Protein AF-R6VG65-F1 (afdb_monomer_lite)

Radius of gyration: 17.65 Å; chains: 1; bounding box: 41×36×52 Å

Sequence (226 aa):
MDNHLAAGWCWYNTLDRRKEYNFCHIDQHDDLANDKHDIVKDLFEETPISLERYISLHYEQPSKVVMPPVKAIRWDNYILHMKSVFPHWFMKEVYVCHDFVSGKKSSVTNTQPYDSYYDLDNGWQEYPVHPININCYDLSQILEEHIGNNEGRLWIVNLDVDYFLNNKVQLFTETYIESICTQIVKEKAKIAVLTIALSPDCCGGWENAIRVYNYIAERLFIEMRL

Foldseek 3Di:
DWCLLCLLLCCLQQDDLVAAAAEEEQAQFQLAQDADLPQLQVQSVDPPHDPCNSQVDFDDDPPPDPDPTHTPGDNSHNVVSSCVNRVRNHPDAEYEHQDWQDQVDGPCVVPDVRSFDQDPVPGTDDDGDPYPYDYNVCLLVCLCVPLVPDPDHAYAAEHELLSQAAQQGGPDDLVSLLSNLVSCLVSVVRHSDYHYIQPQVRNNHNVRSLVSVQSSCVSNVNPDRD

Secondary structure (DSSP, 8-state):
--STTHHHHHHHHHS-TTS-EEEEEESSS--------HHHHHHTTSSSPPHHHHHT-EEPPPTT--SPPEESS-TTTHHHHHHHH-GGG-SSEEEE-SS--BTTBSS--S--TTSS-EETTTEE-------EE--GGGHHHHIIIIIIT-SS-EEEEEEEGGGGEETTEE-S-HHHHHHHHHHHHHTGGGEEEEEEE--TTTTTSHHHHHHHHHHHHHHTT-S---

Structure (mmCIF, N/CA/C/O backbone):
data_AF-R6VG65-F1
#
_entry.id   AF-R6VG65-F1
#
loop_
_atom_site.group_PDB
_atom_site.id
_atom_site.type_symbol
_atom_site.label_atom_id
_atom_site.label_alt_id
_atom_site.label_comp_id
_atom_site.label_asym_id
_atom_site.label_entity_id
_atom_site.label_seq_id
_atom_site.pdbx_PDB_ins_code
_atom_site.Cartn_x
_atom_site.Cartn_y
_atom_site.Cartn_z
_atom_site.occupancy
_atom_site.B_iso_or_equiv
_atom_site.auth_seq_id
_atom_site.auth_comp_id
_atom_site.auth_asym_id
_atom_site.auth_atom_id
_atom_site.pdbx_PDB_model_num
ATOM 1 N N . MET A 1 1 ? 16.267 -6.870 -1.755 1.00 45.41 1 MET A N 1
ATOM 2 C CA . MET A 1 1 ? 15.093 -7.216 -2.575 1.00 45.41 1 MET A CA 1
ATOM 3 C C . MET A 1 1 ? 13.989 -6.366 -2.018 1.00 45.41 1 MET A C 1
ATOM 5 O O . MET A 1 1 ? 13.710 -6.492 -0.833 1.00 45.41 1 MET A O 1
ATOM 9 N N . ASP A 1 2 ? 13.493 -5.449 -2.827 1.00 62.59 2 ASP A N 1
ATOM 10 C CA . ASP A 1 2 ? 12.377 -4.615 -2.439 1.00 62.59 2 ASP A CA 1
ATOM 11 C C . ASP A 1 2 ? 11.107 -5.484 -2.393 1.00 62.59 2 ASP A C 1
ATOM 13 O O . ASP A 1 2 ? 10.749 -6.119 -3.390 1.00 62.59 2 ASP A O 1
ATOM 17 N N . ASN A 1 3 ? 10.501 -5.621 -1.211 1.00 74.19 3 ASN A N 1
ATOM 18 C CA . ASN A 1 3 ? 9.280 -6.408 -1.024 1.00 74.19 3 ASN A CA 1
ATOM 19 C C . ASN A 1 3 ? 8.025 -5.637 -1.447 1.00 74.19 3 ASN A C 1
ATOM 21 O O . ASN A 1 3 ? 6.940 -6.219 -1.446 1.00 74.19 3 ASN A O 1
ATOM 25 N N . HIS A 1 4 ? 8.174 -4.376 -1.842 1.00 74.38 4 HIS A N 1
ATOM 26 C CA . HIS A 1 4 ? 7.087 -3.503 -2.239 1.00 74.38 4 HIS A CA 1
ATOM 27 C C . HIS A 1 4 ? 6.255 -4.088 -3.390 1.00 74.38 4 HIS A C 1
ATOM 29 O O . HIS A 1 4 ? 5.034 -4.212 -3.302 1.00 74.38 4 HIS A O 1
ATOM 35 N N . LEU A 1 5 ? 6.932 -4.652 -4.394 1.00 80.38 5 LEU A N 1
ATOM 36 C CA . LEU A 1 5 ? 6.292 -5.330 -5.526 1.00 80.38 5 LEU A CA 1
ATOM 37 C C . LEU A 1 5 ? 5.436 -6.550 -5.126 1.00 80.38 5 LEU A C 1
ATOM 39 O O . LEU A 1 5 ? 4.530 -6.931 -5.869 1.00 80.38 5 LEU A O 1
ATOM 43 N N . ALA A 1 6 ? 5.688 -7.170 -3.966 1.00 87.31 6 ALA A N 1
ATOM 44 C CA . ALA A 1 6 ? 4.916 -8.322 -3.497 1.00 87.31 6 ALA A CA 1
ATOM 45 C C . ALA A 1 6 ? 3.527 -7.931 -2.960 1.00 87.31 6 ALA A C 1
ATOM 47 O O . ALA A 1 6 ? 2.682 -8.812 -2.793 1.00 87.31 6 ALA A O 1
ATOM 48 N N . ALA A 1 7 ? 3.257 -6.639 -2.730 1.00 92.88 7 ALA A N 1
ATOM 49 C CA . ALA A 1 7 ? 1.960 -6.170 -2.248 1.00 92.88 7 ALA A CA 1
ATOM 50 C C . ALA A 1 7 ? 0.817 -6.566 -3.198 1.00 92.88 7 ALA A C 1
ATOM 52 O O . ALA A 1 7 ? -0.142 -7.206 -2.764 1.00 92.88 7 ALA A O 1
ATOM 53 N N . GLY A 1 8 ? 0.963 -6.310 -4.504 1.00 92.69 8 GLY A N 1
ATOM 54 C CA . GLY A 1 8 ? -0.031 -6.707 -5.510 1.00 92.69 8 GLY A CA 1
ATOM 55 C C . GLY A 1 8 ? -0.298 -8.218 -5.535 1.00 92.69 8 GLY A C 1
ATOM 56 O O . GLY A 1 8 ? -1.451 -8.653 -5.597 1.00 92.69 8 GLY A O 1
ATOM 57 N N . TRP A 1 9 ? 0.751 -9.033 -5.379 1.00 92.88 9 TRP A N 1
ATOM 58 C CA . TRP A 1 9 ? 0.623 -10.488 -5.249 1.00 92.88 9 TRP A CA 1
ATOM 59 C C . TRP A 1 9 ? -0.153 -10.893 -3.985 1.00 92.88 9 TRP A C 1
ATOM 61 O O . TRP A 1 9 ? -1.036 -11.755 -4.053 1.00 92.88 9 TRP A O 1
ATOM 71 N N . CYS A 1 10 ? 0.119 -10.254 -2.843 1.00 93.44 10 CYS A N 1
ATOM 72 C CA . CYS A 1 10 ? -0.625 -10.478 -1.602 1.00 93.44 10 CYS A CA 1
ATOM 73 C C . CYS A 1 10 ? -2.109 -10.136 -1.772 1.00 93.44 10 CYS A C 1
ATOM 75 O O . CYS A 1 10 ? -2.968 -10.913 -1.349 1.00 93.44 10 CYS A O 1
ATOM 77 N N . TRP A 1 11 ? -2.427 -9.012 -2.422 1.00 95.12 11 TRP A N 1
ATOM 78 C CA . TRP A 1 11 ? -3.811 -8.610 -2.678 1.00 95.12 11 TRP A CA 1
ATOM 79 C C . TRP A 1 11 ? -4.528 -9.636 -3.560 1.00 95.12 11 TRP A C 1
ATOM 81 O O . TRP A 1 11 ? -5.615 -10.087 -3.199 1.00 95.12 11 TRP A O 1
ATOM 91 N N . TYR A 1 12 ? -3.892 -10.074 -4.655 1.00 92.31 12 TYR A N 1
ATOM 92 C CA . TYR A 1 12 ? -4.434 -11.093 -5.560 1.00 92.31 12 TYR A CA 1
ATOM 93 C C . TYR A 1 12 ? -4.824 -12.391 -4.845 1.00 92.31 12 TYR A C 1
ATOM 95 O O . TYR A 1 12 ? -5.888 -12.952 -5.107 1.00 92.31 12 TYR A O 1
ATOM 103 N N . ASN A 1 13 ? -3.971 -12.858 -3.931 1.00 90.94 13 ASN A N 1
ATOM 104 C CA . ASN A 1 13 ? -4.168 -14.130 -3.237 1.00 90.94 13 ASN A CA 1
ATOM 105 C C . ASN A 1 13 ? -5.044 -14.027 -1.977 1.00 90.94 13 ASN A C 1
ATOM 107 O O . ASN A 1 13 ? -5.483 -15.058 -1.469 1.00 90.94 13 ASN A O 1
ATOM 111 N N . THR A 1 14 ? -5.311 -12.817 -1.473 1.00 92.31 14 THR A N 1
ATOM 112 C CA . THR A 1 14 ? -6.048 -12.607 -0.211 1.00 92.31 14 THR A CA 1
ATOM 113 C C . THR A 1 14 ? -7.457 -12.058 -0.426 1.00 92.31 14 THR A C 1
ATOM 115 O O . THR A 1 14 ? -8.380 -12.421 0.304 1.00 92.31 14 THR A O 1
ATOM 118 N N . LEU A 1 15 ? -7.644 -11.167 -1.402 1.00 94.19 15 LEU A N 1
ATOM 119 C CA . LEU A 1 15 ? -8.905 -10.455 -1.596 1.00 94.19 15 LEU A CA 1
ATOM 120 C C . LEU A 1 15 ? -9.927 -11.279 -2.383 1.00 94.19 15 LEU A C 1
ATOM 122 O O . LEU A 1 15 ? -9.602 -12.088 -3.253 1.00 94.19 15 LEU A O 1
ATOM 126 N N . ASP A 1 16 ? -11.206 -11.001 -2.131 1.00 92.50 16 ASP A N 1
ATOM 127 C CA . ASP A 1 16 ? -12.279 -11.487 -2.989 1.00 92.50 16 ASP A CA 1
ATOM 128 C C . ASP A 1 16 ? -12.291 -10.658 -4.275 1.00 92.50 16 ASP A C 1
ATOM 130 O O . ASP A 1 16 ? -12.785 -9.531 -4.320 1.00 92.50 16 ASP A O 1
ATOM 134 N N . ARG A 1 17 ? -11.769 -11.245 -5.351 1.00 90.69 17 ARG A N 1
ATOM 135 C CA . ARG A 1 17 ? -11.646 -10.613 -6.673 1.00 90.69 17 ARG A CA 1
ATOM 136 C C . ARG A 1 17 ? -12.966 -10.119 -7.271 1.00 90.69 17 ARG A C 1
ATOM 138 O O . ARG A 1 17 ? -12.917 -9.406 -8.265 1.00 90.69 17 ARG A O 1
ATOM 145 N N . ARG A 1 18 ? -14.133 -10.454 -6.707 1.00 89.88 18 ARG A N 1
ATOM 146 C CA . ARG A 1 18 ? -15.445 -9.963 -7.173 1.00 89.88 18 ARG A CA 1
ATOM 147 C C . ARG A 1 18 ? -16.000 -8.798 -6.352 1.00 89.88 18 ARG A C 1
ATOM 149 O O . ARG A 1 18 ? -17.003 -8.217 -6.759 1.00 89.88 18 ARG A O 1
ATOM 156 N N . LYS A 1 19 ? -15.404 -8.479 -5.200 1.00 92.38 19 LYS A N 1
ATOM 157 C CA . LYS A 1 19 ? -15.867 -7.397 -4.322 1.00 92.38 19 LYS A CA 1
ATOM 158 C C . LYS A 1 19 ? -15.190 -6.080 -4.642 1.00 92.38 19 LYS A C 1
ATOM 160 O O . LYS A 1 19 ? -14.032 -6.047 -5.042 1.00 92.38 19 LYS A O 1
ATOM 165 N N . GLU A 1 20 ? -15.928 -5.003 -4.412 1.00 91.81 20 GLU A N 1
ATOM 166 C CA . GLU A 1 20 ? -15.403 -3.649 -4.488 1.00 91.81 20 GLU A CA 1
ATOM 167 C C . GLU A 1 20 ? -14.604 -3.293 -3.232 1.00 91.81 20 GLU A C 1
ATOM 169 O O . GLU A 1 20 ? -15.032 -3.584 -2.109 1.00 91.81 20 GLU A O 1
ATOM 174 N N . TYR A 1 21 ? -13.486 -2.599 -3.427 1.00 93.25 21 TYR A N 1
ATOM 175 C CA . TYR A 1 21 ? -12.645 -2.087 -2.350 1.00 93.25 21 TYR A CA 1
ATOM 176 C C . TYR A 1 21 ? -12.300 -0.616 -2.580 1.00 93.25 21 TYR A C 1
ATOM 178 O O . TYR A 1 21 ? -12.454 -0.071 -3.676 1.00 93.25 21 TYR A O 1
ATOM 186 N N . ASN A 1 22 ? -11.859 0.022 -1.504 1.00 91.50 22 ASN A N 1
ATOM 187 C CA . ASN A 1 22 ? -11.152 1.293 -1.553 1.00 91.50 22 ASN A CA 1
ATOM 188 C C . ASN A 1 22 ? -9.650 1.040 -1.373 1.00 91.50 22 ASN A C 1
ATOM 190 O O . ASN A 1 22 ? -9.253 0.008 -0.829 1.00 91.50 22 ASN A O 1
ATOM 194 N N . PHE A 1 23 ? -8.827 2.006 -1.758 1.00 93.12 23 PHE A N 1
ATOM 195 C CA . PHE A 1 23 ? -7.376 1.903 -1.745 1.00 93.12 23 PHE A CA 1
ATOM 196 C C . PHE A 1 23 ? -6.746 3.090 -1.012 1.00 93.12 23 PHE A C 1
ATOM 198 O O . PHE A 1 23 ? -7.091 4.244 -1.271 1.00 93.12 23 PHE A O 1
ATOM 205 N N . CYS A 1 24 ? -5.832 2.804 -0.088 1.00 92.75 24 CYS A N 1
ATOM 206 C CA . CYS A 1 24 ? -5.017 3.789 0.610 1.00 92.75 24 CYS A CA 1
ATOM 207 C C . CYS A 1 24 ? -3.544 3.398 0.480 1.00 92.75 24 CYS A C 1
ATOM 209 O O . CYS A 1 24 ? -3.151 2.324 0.935 1.00 92.75 24 CYS A O 1
ATOM 211 N N . HIS A 1 25 ? -2.757 4.274 -0.133 1.00 93.62 25 HIS A N 1
ATOM 212 C CA . HIS A 1 25 ? -1.320 4.125 -0.318 1.00 93.62 25 HIS A CA 1
ATOM 213 C C . HIS A 1 25 ? -0.590 5.169 0.527 1.00 93.62 25 HIS A C 1
ATOM 215 O O . HIS A 1 25 ? -0.916 6.356 0.459 1.00 93.62 25 HIS A O 1
ATOM 221 N N . ILE A 1 26 ? 0.333 4.706 1.364 1.00 93.06 26 ILE A N 1
ATOM 222 C CA . ILE A 1 26 ? 1.150 5.510 2.271 1.00 93.06 26 ILE A CA 1
ATOM 223 C C . ILE A 1 26 ? 2.598 5.144 1.978 1.00 93.06 26 ILE A C 1
ATOM 225 O O . ILE A 1 26 ? 3.025 4.042 2.314 1.00 93.06 26 ILE A O 1
ATOM 229 N N . ASP A 1 27 ? 3.317 6.059 1.350 1.00 92.62 27 ASP A N 1
ATOM 230 C CA . ASP A 1 27 ? 4.649 5.816 0.801 1.00 92.62 27 ASP A CA 1
ATOM 231 C C . ASP A 1 27 ? 5.361 7.145 0.586 1.00 92.62 27 ASP A C 1
ATOM 233 O O . ASP A 1 27 ? 4.712 8.187 0.521 1.00 92.62 27 ASP A O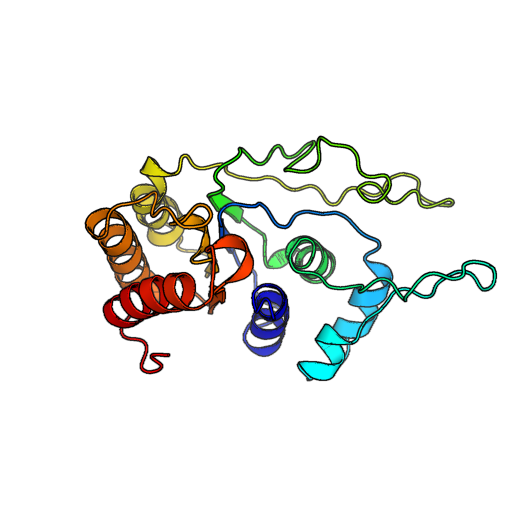 1
ATOM 237 N N . GLN A 1 28 ? 6.682 7.169 0.471 1.00 88.31 28 GLN A N 1
ATOM 238 C CA . GLN A 1 28 ? 7.341 8.375 -0.021 1.00 88.31 28 GLN A CA 1
ATOM 239 C C . GLN A 1 28 ? 6.972 8.690 -1.495 1.00 88.31 28 GLN A C 1
ATOM 241 O O . GLN A 1 28 ? 6.799 9.865 -1.846 1.00 88.31 28 GLN A O 1
ATOM 246 N N . HIS A 1 29 ? 6.840 7.659 -2.326 1.00 87.50 29 HIS A N 1
ATOM 247 C CA . HIS A 1 29 ? 6.592 7.648 -3.769 1.00 87.50 29 HIS A CA 1
ATOM 248 C C . HIS A 1 29 ? 5.108 7.399 -4.073 1.00 87.50 29 HIS A C 1
ATOM 250 O O . HIS A 1 29 ? 4.298 7.286 -3.165 1.00 87.50 29 HIS A O 1
ATOM 256 N N . ASP A 1 30 ? 4.708 7.396 -5.344 1.00 85.94 30 ASP A N 1
ATOM 257 C CA . ASP A 1 30 ? 3.313 7.111 -5.721 1.00 85.94 30 ASP A CA 1
ATOM 258 C C . ASP A 1 30 ? 3.086 5.711 -6.303 1.00 85.94 30 ASP A C 1
ATOM 260 O O . ASP A 1 30 ? 1.946 5.249 -6.342 1.00 85.94 30 ASP A O 1
ATOM 264 N N . ASP A 1 31 ? 4.153 5.076 -6.788 1.00 88.50 31 ASP A N 1
ATOM 265 C CA . ASP A 1 31 ? 4.183 3.839 -7.567 1.00 88.50 31 ASP A CA 1
ATOM 266 C C . ASP A 1 31 ? 3.182 3.780 -8.731 1.00 88.50 31 ASP A C 1
ATOM 268 O O . ASP A 1 31 ? 2.520 2.761 -8.986 1.00 88.50 31 ASP A O 1
ATOM 272 N N . LEU A 1 32 ? 3.072 4.898 -9.458 1.00 86.69 32 LEU A N 1
ATOM 273 C CA . LEU A 1 32 ? 2.174 5.059 -10.606 1.00 86.69 32 LEU A CA 1
ATOM 274 C C . LEU A 1 32 ? 2.898 5.158 -11.956 1.00 86.69 32 LEU A C 1
ATOM 276 O O . LEU A 1 32 ? 2.351 5.733 -12.902 1.00 86.69 32 LEU A O 1
ATOM 280 N N . ALA A 1 33 ? 4.099 4.594 -12.089 1.00 83.19 33 ALA A N 1
ATOM 281 C CA . ALA A 1 33 ? 4.736 4.447 -13.393 1.00 83.19 33 ALA A CA 1
ATOM 282 C C . ALA A 1 33 ? 3.833 3.614 -14.318 1.00 83.19 33 ALA A C 1
ATOM 284 O O . ALA A 1 33 ? 3.349 2.538 -13.958 1.00 83.19 33 ALA A O 1
ATOM 285 N N . ASN A 1 34 ? 3.565 4.143 -15.512 1.00 78.00 34 ASN A N 1
ATOM 286 C CA . ASN A 1 34 ? 2.614 3.555 -16.447 1.00 78.00 34 ASN A CA 1
ATOM 287 C C . ASN A 1 34 ? 3.338 2.676 -17.471 1.00 78.00 34 ASN A C 1
ATOM 289 O O . ASN A 1 34 ? 4.329 3.095 -18.058 1.00 78.00 34 ASN A O 1
ATOM 293 N N . ASP A 1 35 ? 2.815 1.478 -17.715 1.00 77.19 35 ASP A N 1
ATOM 294 C CA . ASP A 1 35 ? 3.388 0.482 -18.620 1.00 77.19 35 ASP A CA 1
ATOM 295 C C . ASP A 1 35 ? 2.280 -0.220 -19.416 1.00 77.19 35 ASP A C 1
ATOM 297 O O . ASP A 1 35 ? 1.089 -0.081 -19.137 1.00 77.19 35 ASP A O 1
ATOM 301 N N . LYS A 1 36 ? 2.651 -1.028 -20.414 1.00 78.88 36 LYS A N 1
ATOM 302 C CA . LYS A 1 36 ? 1.675 -1.884 -21.098 1.00 78.88 36 LYS A CA 1
ATOM 303 C C . LYS A 1 36 ? 1.055 -2.904 -20.149 1.00 78.88 36 LYS A C 1
ATOM 305 O O . LYS A 1 36 ? 1.725 -3.770 -19.615 1.00 78.88 36 LYS A O 1
ATOM 310 N N . HIS A 1 37 ? -0.261 -2.890 -20.006 1.00 79.19 37 HIS A N 1
ATOM 311 C CA . HIS A 1 37 ? -0.932 -3.817 -19.092 1.00 79.19 37 HIS A CA 1
ATOM 312 C C . HIS A 1 37 ? -1.352 -5.155 -19.725 1.00 79.19 37 HIS A C 1
ATOM 314 O O . HIS A 1 37 ? -2.019 -5.952 -19.071 1.00 79.19 37 HIS A O 1
ATOM 320 N N . ASP A 1 38 ? -1.007 -5.415 -20.985 1.00 80.25 38 ASP A N 1
ATOM 321 C CA . ASP A 1 38 ? -1.353 -6.658 -21.688 1.00 80.25 38 ASP A CA 1
ATOM 322 C C . ASP A 1 38 ? -0.806 -7.899 -20.967 1.00 80.25 38 ASP A C 1
ATOM 324 O O . ASP A 1 38 ? -1.571 -8.802 -20.636 1.00 80.25 38 ASP A O 1
ATOM 328 N N . ILE A 1 39 ? 0.479 -7.893 -20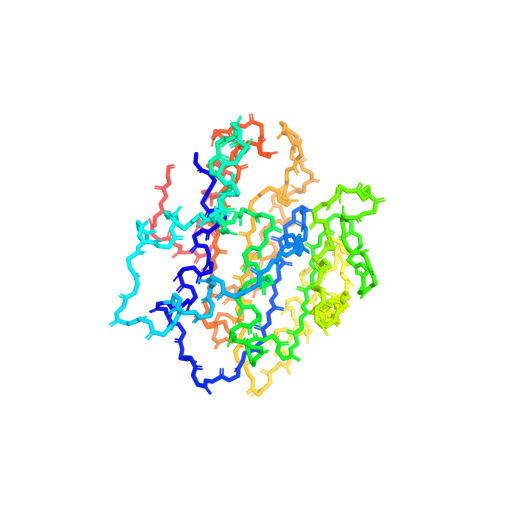.607 1.00 79.12 39 ILE A N 1
ATOM 329 C CA . ILE A 1 39 ? 1.150 -9.040 -19.980 1.00 79.12 39 ILE A CA 1
ATOM 330 C C . ILE A 1 39 ? 0.568 -9.432 -18.613 1.00 79.12 39 ILE A C 1
ATOM 332 O O . ILE A 1 39 ? 0.652 -10.592 -18.210 1.00 79.12 39 ILE A O 1
ATOM 336 N N . VAL A 1 40 ? -0.017 -8.477 -17.881 1.00 82.12 40 VAL A N 1
ATOM 337 C CA . VAL A 1 40 ? -0.594 -8.751 -16.556 1.00 82.12 40 VAL A CA 1
ATOM 338 C C . VAL A 1 40 ? -2.041 -9.218 -16.632 1.00 82.12 40 VAL A C 1
ATOM 340 O O . VAL A 1 40 ? -2.476 -9.935 -15.734 1.00 82.12 40 VAL A O 1
ATOM 343 N N . LYS A 1 41 ? -2.783 -8.869 -17.692 1.00 80.00 41 LYS A N 1
ATOM 344 C CA . LYS A 1 41 ? -4.168 -9.332 -17.868 1.00 80.00 41 LYS A CA 1
ATOM 345 C C . LYS A 1 41 ? -4.218 -10.854 -17.923 1.00 80.00 41 LYS A C 1
ATOM 347 O O . LYS A 1 41 ? -4.943 -11.448 -17.132 1.00 80.00 41 LYS A O 1
ATOM 352 N N . ASP A 1 42 ? -3.365 -11.453 -18.749 1.00 77.12 42 ASP A N 1
ATOM 353 C CA . ASP A 1 42 ? -3.292 -12.907 -18.912 1.00 77.12 42 ASP A CA 1
ATOM 354 C C . ASP A 1 42 ? -2.779 -13.598 -17.640 1.00 77.12 42 ASP A C 1
ATOM 356 O O . ASP A 1 42 ? -3.294 -14.640 -17.237 1.00 77.12 42 ASP A O 1
ATOM 360 N N . LEU A 1 43 ? -1.796 -12.995 -16.956 1.00 81.69 43 LEU A N 1
ATOM 361 C CA . LEU A 1 43 ? -1.248 -13.537 -15.709 1.00 81.69 43 LEU A CA 1
ATOM 362 C C . LEU A 1 43 ? -2.345 -13.742 -14.657 1.00 81.69 43 LEU A C 1
ATOM 364 O O . LEU A 1 43 ? -2.385 -14.775 -13.992 1.00 81.69 43 LEU A O 1
ATOM 368 N N . PHE A 1 44 ? -3.216 -12.749 -14.479 1.00 79.31 44 PHE A N 1
ATOM 369 C CA . PHE A 1 44 ? -4.201 -12.746 -13.400 1.00 79.31 44 PHE A CA 1
ATOM 370 C C . PHE A 1 44 ? -5.447 -13.604 -13.670 1.00 79.31 44 PHE A C 1
ATOM 372 O O . PHE A 1 44 ? -6.282 -13.761 -12.766 1.00 79.31 44 PHE A O 1
ATOM 379 N N . GLU A 1 45 ? -5.547 -14.217 -14.851 1.00 73.69 45 GLU A N 1
ATOM 380 C CA . GLU A 1 45 ? -6.515 -15.282 -15.139 1.00 73.69 45 GLU A CA 1
ATOM 381 C C . GLU A 1 45 ? -6.119 -16.621 -14.484 1.00 73.69 45 GLU A C 1
ATOM 383 O O . GLU A 1 45 ? -6.993 -17.418 -14.123 1.00 73.69 45 GLU A O 1
ATOM 388 N N . GLU A 1 46 ? -4.821 -16.859 -14.258 1.00 69.81 46 GLU A N 1
ATOM 389 C CA . GLU A 1 46 ? -4.312 -18.058 -13.580 1.00 69.81 46 GLU A CA 1
ATOM 390 C C . GLU A 1 46 ? -4.681 -18.052 -12.088 1.00 69.81 46 GLU A C 1
ATOM 392 O O . GLU A 1 46 ? -4.519 -17.049 -11.406 1.00 69.81 46 GLU A O 1
ATOM 397 N N . THR A 1 47 ? -5.136 -19.179 -11.526 1.00 73.12 47 THR A N 1
ATOM 398 C CA . THR A 1 47 ? -5.393 -19.288 -10.076 1.00 73.12 47 THR A CA 1
ATOM 399 C C . THR A 1 47 ? -4.908 -20.612 -9.493 1.00 73.12 47 THR A C 1
ATOM 401 O O . THR A 1 47 ? -5.338 -21.660 -9.978 1.00 73.12 47 THR A O 1
ATOM 404 N N . PRO A 1 48 ? -4.102 -20.610 -8.409 1.00 79.12 48 PRO A N 1
ATOM 405 C CA . PRO A 1 48 ? -3.364 -19.489 -7.800 1.00 79.12 48 PRO A CA 1
ATOM 406 C C . PRO A 1 48 ? -2.082 -19.126 -8.580 1.00 79.12 48 PRO A C 1
ATOM 408 O O . PRO A 1 48 ? -1.539 -19.961 -9.298 1.00 79.12 48 PRO A O 1
ATOM 411 N N . ILE A 1 49 ? -1.558 -17.911 -8.380 1.00 86.06 49 ILE A N 1
ATOM 412 C CA . ILE A 1 49 ? -0.283 -17.458 -8.971 1.00 86.06 49 ILE A CA 1
ATOM 413 C C . ILE A 1 49 ? 0.799 -17.545 -7.902 1.00 86.06 49 ILE A C 1
ATOM 415 O O . ILE A 1 49 ? 0.645 -16.969 -6.824 1.00 86.06 49 ILE A O 1
ATOM 419 N N . SER A 1 50 ? 1.909 -18.230 -8.179 1.00 89.00 50 SER A N 1
ATOM 420 C CA . SER A 1 50 ? 3.039 -18.257 -7.243 1.00 89.00 50 SER A CA 1
ATOM 421 C C . SER A 1 50 ? 3.776 -16.913 -7.221 1.00 89.00 50 SER A C 1
ATOM 423 O O . SER A 1 50 ? 3.776 -16.179 -8.214 1.00 89.00 50 SER A O 1
ATOM 425 N N . LEU A 1 51 ? 4.427 -16.585 -6.101 1.00 88.88 51 LEU A N 1
ATOM 426 C CA . LEU A 1 51 ? 5.212 -15.352 -6.004 1.00 88.88 51 LEU A CA 1
ATOM 427 C C . LEU A 1 51 ? 6.340 -15.348 -7.043 1.00 88.88 51 LEU A C 1
ATOM 429 O O . LEU A 1 51 ? 6.564 -14.339 -7.702 1.00 88.88 51 LEU A O 1
ATOM 433 N N . GLU A 1 52 ? 6.997 -16.490 -7.256 1.00 89.25 52 GLU A N 1
ATOM 434 C CA . GLU A 1 52 ? 8.051 -16.656 -8.262 1.00 89.25 52 GLU A CA 1
ATOM 435 C C . GLU A 1 52 ? 7.525 -16.346 -9.660 1.00 89.25 52 GLU A C 1
ATOM 437 O O . GLU A 1 52 ? 8.175 -15.621 -10.414 1.00 89.25 52 GLU A O 1
ATOM 442 N N . ARG A 1 53 ? 6.330 -16.848 -9.999 1.00 87.75 53 ARG A N 1
ATOM 443 C CA . ARG A 1 53 ? 5.702 -16.564 -11.288 1.00 87.75 53 ARG A CA 1
ATOM 444 C C . ARG A 1 53 ? 5.426 -15.071 -11.432 1.00 87.75 53 ARG A C 1
ATOM 446 O O . ARG A 1 53 ? 5.848 -14.494 -12.432 1.00 87.75 53 ARG A O 1
ATOM 453 N N . TYR A 1 54 ? 4.815 -14.458 -10.420 1.00 89.19 54 TYR A N 1
ATOM 454 C CA . TYR A 1 54 ? 4.490 -13.032 -10.394 1.00 89.19 54 TYR A CA 1
ATOM 455 C C . TYR A 1 54 ? 5.731 -12.144 -10.602 1.00 89.19 54 TYR A C 1
ATOM 457 O O . TYR A 1 54 ? 5.723 -11.262 -11.458 1.00 89.19 54 TYR A O 1
ATOM 465 N N . ILE A 1 55 ? 6.837 -12.421 -9.899 1.00 87.88 55 ILE A N 1
ATOM 466 C CA . ILE A 1 55 ? 8.067 -11.610 -9.993 1.00 87.88 55 ILE A CA 1
ATOM 467 C C . ILE A 1 55 ? 8.944 -11.939 -11.213 1.00 87.88 55 ILE A C 1
ATOM 469 O O . ILE A 1 55 ? 9.911 -11.223 -11.485 1.00 87.88 55 ILE A O 1
ATOM 473 N N . SER A 1 56 ? 8.654 -13.038 -11.919 1.00 87.62 56 SER A N 1
ATOM 474 C CA . SER A 1 56 ? 9.421 -13.498 -13.087 1.00 87.62 56 SER A CA 1
ATOM 475 C C . SER A 1 56 ? 8.935 -12.928 -14.420 1.00 87.62 56 SER A C 1
ATOM 477 O O . SER A 1 56 ? 9.526 -13.239 -15.456 1.00 87.62 56 SER A O 1
ATOM 479 N N . LEU A 1 57 ? 7.869 -12.122 -14.433 1.00 86.94 57 LEU A N 1
ATOM 480 C CA . LEU A 1 57 ? 7.342 -11.549 -15.668 1.00 86.94 57 LEU A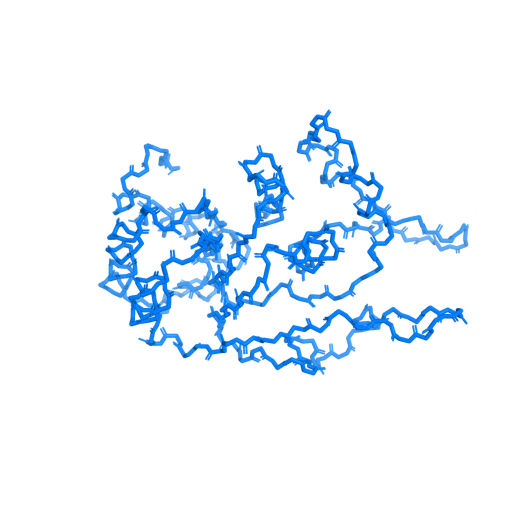 CA 1
ATOM 481 C C . LEU A 1 57 ? 8.271 -10.484 -16.253 1.00 86.94 57 LEU A C 1
ATOM 483 O O . LEU A 1 57 ? 8.731 -9.578 -15.556 1.00 86.94 57 LEU A O 1
ATOM 487 N N . HIS A 1 58 ? 8.498 -10.572 -17.561 1.00 85.81 58 HIS A N 1
ATOM 488 C CA . HIS A 1 58 ? 9.293 -9.619 -18.328 1.00 85.81 58 HIS A CA 1
ATOM 489 C C . HIS A 1 58 ? 8.624 -9.361 -19.678 1.00 85.81 58 HIS A C 1
ATOM 491 O O . HIS A 1 58 ? 8.062 -10.286 -20.263 1.00 85.81 58 HIS A O 1
ATOM 497 N N . TYR A 1 59 ? 8.724 -8.136 -20.191 1.00 79.50 59 TYR A N 1
ATOM 498 C CA . TYR A 1 59 ? 8.322 -7.846 -21.566 1.00 79.50 59 TYR A CA 1
ATOM 499 C C . TYR A 1 59 ? 9.302 -8.477 -22.554 1.00 79.50 59 TYR A C 1
ATOM 501 O O . TYR A 1 59 ? 10.524 -8.426 -22.361 1.00 79.50 59 TYR A O 1
ATOM 509 N N . GLU A 1 60 ? 8.768 -9.034 -23.640 1.00 72.50 60 GLU A N 1
ATOM 510 C CA . GLU A 1 60 ? 9.591 -9.494 -24.753 1.00 72.50 60 GLU A CA 1
ATOM 511 C C . GLU A 1 60 ? 10.280 -8.300 -25.425 1.00 72.50 60 GLU A C 1
ATOM 513 O O . GLU A 1 60 ? 9.648 -7.326 -25.837 1.00 72.50 60 GLU A O 1
ATOM 518 N N . GLN A 1 61 ? 11.605 -8.373 -25.532 1.00 67.50 61 GLN A N 1
ATOM 519 C CA . GLN A 1 61 ? 12.400 -7.377 -26.240 1.00 67.50 61 GLN A CA 1
ATOM 520 C C . GLN A 1 61 ? 12.414 -7.699 -27.744 1.00 67.50 61 GLN A C 1
ATOM 522 O O . GLN A 1 61 ? 12.546 -8.870 -28.117 1.00 67.50 61 GLN A O 1
ATOM 527 N N . PRO A 1 62 ? 12.356 -6.692 -28.637 1.00 69.62 62 PRO A N 1
ATOM 528 C CA . PRO A 1 62 ? 12.573 -6.913 -30.059 1.00 69.62 62 PRO A CA 1
ATOM 529 C C . PRO A 1 62 ? 13.924 -7.596 -30.289 1.00 69.62 62 PRO A C 1
ATOM 531 O O . PRO A 1 62 ? 14.942 -7.184 -29.733 1.00 69.62 62 PRO A O 1
ATOM 534 N N . SER A 1 63 ? 13.967 -8.580 -31.185 1.00 66.69 63 SER A N 1
ATOM 535 C CA . SER A 1 63 ? 15.132 -9.443 -31.453 1.00 66.69 63 SER A CA 1
ATOM 536 C C . SER A 1 63 ? 16.415 -8.728 -31.919 1.00 66.69 63 SER A C 1
ATOM 538 O O . SER A 1 63 ? 17.443 -9.372 -32.114 1.00 66.69 63 SER A O 1
ATOM 540 N N . LYS A 1 64 ? 16.385 -7.400 -32.089 1.00 70.50 64 LYS A N 1
ATOM 541 C CA . LYS A 1 64 ? 17.526 -6.553 -32.477 1.00 70.50 64 LYS A CA 1
ATOM 542 C C . LYS A 1 64 ? 18.121 -5.734 -31.323 1.00 70.50 64 LYS A C 1
ATOM 544 O O . LYS A 1 64 ? 19.097 -5.023 -31.552 1.00 70.50 64 LYS A O 1
ATOM 549 N N . VAL A 1 65 ? 17.558 -5.805 -30.116 1.00 65.44 65 VAL A N 1
ATOM 550 C CA . VAL A 1 65 ? 18.013 -5.026 -28.955 1.00 65.44 65 VAL A CA 1
ATOM 551 C C . VAL A 1 65 ? 18.787 -5.934 -27.997 1.00 65.44 65 VAL A C 1
ATOM 553 O O . VAL A 1 65 ? 18.242 -6.888 -27.453 1.00 65.44 65 VAL A O 1
ATOM 556 N N . VAL A 1 66 ? 20.073 -5.638 -27.779 1.00 64.88 66 VAL A N 1
ATOM 557 C CA . VAL A 1 66 ? 20.913 -6.315 -26.773 1.00 64.88 66 VAL A CA 1
ATOM 558 C C . VAL A 1 66 ? 20.770 -5.569 -25.446 1.00 64.88 66 VAL A C 1
ATOM 560 O O . VAL A 1 66 ? 21.681 -4.875 -25.001 1.00 64.88 66 VAL A O 1
ATOM 563 N N . MET A 1 67 ? 19.589 -5.652 -24.843 1.00 64.38 67 MET A N 1
ATOM 564 C CA . MET A 1 67 ? 19.336 -5.156 -23.491 1.00 64.38 67 MET A CA 1
ATOM 565 C C . MET A 1 67 ? 18.758 -6.282 -22.634 1.00 64.38 67 MET A C 1
ATOM 567 O O . MET A 1 67 ? 18.100 -7.180 -23.165 1.00 64.38 67 MET A O 1
ATOM 571 N N . PRO A 1 68 ? 19.015 -6.272 -21.315 1.00 67.25 68 PRO A N 1
ATOM 572 C CA . PRO A 1 68 ? 18.386 -7.226 -20.415 1.00 67.25 68 PRO A CA 1
ATOM 573 C C . PRO A 1 68 ? 16.849 -7.126 -20.504 1.00 67.25 68 PRO A C 1
ATOM 575 O O . PRO A 1 68 ? 16.321 -6.034 -20.745 1.00 67.25 68 PRO A O 1
ATOM 578 N N . PRO A 1 69 ? 16.119 -8.242 -20.317 1.00 71.88 69 PRO A N 1
ATOM 579 C CA . PRO A 1 69 ? 14.660 -8.231 -20.279 1.00 71.88 69 PRO A CA 1
ATOM 580 C C . PRO A 1 69 ? 14.150 -7.205 -19.261 1.00 71.88 69 PRO A C 1
ATOM 582 O O . PRO A 1 69 ? 14.655 -7.139 -18.138 1.00 71.88 69 PRO A O 1
ATOM 585 N N . VAL A 1 70 ? 13.158 -6.403 -19.648 1.00 79.94 70 VAL A N 1
ATOM 586 C CA . VAL A 1 70 ? 12.553 -5.415 -18.744 1.00 79.94 70 VAL A CA 1
ATOM 587 C C . VAL A 1 70 ? 11.520 -6.131 -17.891 1.00 79.94 70 VAL A C 1
ATOM 589 O O . VAL A 1 70 ? 10.602 -6.745 -18.435 1.00 79.94 70 VAL A O 1
ATOM 592 N N . LYS A 1 71 ? 11.669 -6.073 -16.563 1.00 86.44 71 LYS A N 1
ATOM 593 C CA . LYS A 1 71 ? 10.668 -6.612 -15.635 1.00 86.44 71 LYS A CA 1
ATOM 594 C C . LYS A 1 71 ? 9.323 -5.937 -15.868 1.00 86.44 71 LYS A C 1
ATOM 596 O O . LYS A 1 71 ? 9.251 -4.709 -15.903 1.00 86.44 71 LYS A O 1
ATOM 601 N N . ALA A 1 72 ? 8.287 -6.756 -16.001 1.00 87.56 72 ALA A N 1
ATOM 602 C CA . ALA A 1 72 ? 6.939 -6.272 -16.239 1.00 87.56 72 ALA A CA 1
ATOM 603 C C . ALA A 1 72 ? 6.353 -5.630 -14.985 1.00 87.56 72 ALA A C 1
ATOM 605 O O . ALA A 1 72 ? 5.891 -4.502 -15.047 1.00 87.56 72 ALA A O 1
ATOM 606 N N . ILE A 1 73 ? 6.449 -6.321 -13.847 1.00 88.69 73 ILE A N 1
ATOM 607 C CA . ILE A 1 73 ? 6.012 -5.808 -12.547 1.00 88.69 73 ILE A CA 1
ATOM 608 C C . ILE A 1 73 ? 7.241 -5.358 -11.756 1.00 88.69 73 ILE A C 1
ATOM 610 O O . ILE A 1 73 ? 8.211 -6.110 -11.589 1.00 88.69 73 ILE A O 1
ATOM 614 N N . ARG A 1 74 ? 7.197 -4.121 -11.277 1.00 88.44 74 ARG A N 1
ATOM 615 C CA . ARG A 1 74 ? 8.257 -3.422 -10.553 1.00 88.44 74 ARG A CA 1
ATOM 616 C C . ARG A 1 74 ? 7.671 -2.708 -9.336 1.00 88.44 74 ARG A C 1
ATOM 618 O O . ARG A 1 74 ? 6.458 -2.679 -9.148 1.00 88.44 74 ARG A O 1
ATOM 625 N N . TRP A 1 75 ? 8.553 -2.169 -8.501 1.00 86.62 75 TRP A N 1
ATOM 626 C CA . TRP A 1 75 ? 8.166 -1.401 -7.318 1.00 86.62 75 TRP A CA 1
ATOM 627 C C . TRP A 1 75 ? 7.377 -0.138 -7.691 1.00 86.62 75 TRP A C 1
ATOM 629 O O . TRP A 1 75 ? 6.449 0.204 -6.987 1.00 86.62 75 TRP A O 1
ATOM 639 N N . ASP A 1 76 ? 7.653 0.467 -8.849 1.00 86.88 76 ASP A N 1
ATOM 640 C CA . ASP A 1 76 ? 7.093 1.750 -9.276 1.00 86.88 76 ASP A CA 1
ATOM 641 C C . ASP A 1 76 ? 5.810 1.644 -10.117 1.00 86.88 76 ASP A C 1
ATOM 643 O O . ASP A 1 76 ? 5.259 2.675 -10.473 1.00 86.88 76 ASP A O 1
ATOM 647 N N . ASN A 1 77 ? 5.341 0.444 -10.496 1.00 87.44 77 ASN A N 1
ATOM 648 C CA . ASN A 1 77 ? 4.226 0.287 -11.453 1.00 87.44 77 ASN A CA 1
ATOM 649 C C . ASN A 1 77 ? 3.137 -0.724 -11.042 1.00 87.44 77 ASN A C 1
ATOM 651 O O . ASN A 1 77 ? 2.119 -0.879 -11.731 1.00 87.44 77 ASN A O 1
ATOM 655 N N . TYR A 1 78 ? 3.340 -1.463 -9.945 1.00 91.38 78 TYR A N 1
ATOM 656 C CA . TYR A 1 78 ? 2.460 -2.575 -9.581 1.00 91.38 78 TYR A CA 1
ATOM 657 C C . TYR A 1 78 ? 1.032 -2.104 -9.276 1.00 91.38 78 TYR A C 1
ATOM 659 O O . TYR A 1 78 ? 0.087 -2.830 -9.589 1.00 91.38 78 TYR A O 1
ATOM 667 N N . ILE A 1 79 ? 0.847 -0.892 -8.736 1.00 92.00 79 ILE A N 1
ATOM 668 C CA . ILE A 1 79 ? -0.481 -0.335 -8.438 1.00 92.00 79 ILE A CA 1
ATOM 669 C C . ILE A 1 79 ? -1.302 -0.200 -9.721 1.00 92.00 79 ILE A C 1
ATOM 671 O O . ILE A 1 79 ? -2.437 -0.682 -9.776 1.00 92.00 79 ILE A O 1
ATOM 675 N N . LEU A 1 80 ? -0.731 0.388 -10.778 1.00 88.62 80 LEU A N 1
ATOM 676 C CA . LEU A 1 80 ? -1.433 0.544 -12.055 1.00 88.62 80 LEU A CA 1
ATOM 677 C C . LEU A 1 80 ? -1.678 -0.797 -12.747 1.00 88.62 80 LEU A C 1
ATOM 679 O O . LEU A 1 80 ? -2.759 -1.003 -13.301 1.00 88.62 80 LEU A O 1
ATOM 683 N N . HIS A 1 81 ? -0.747 -1.750 -12.652 1.00 88.94 81 HIS A N 1
ATOM 684 C CA . HIS A 1 81 ? -1.004 -3.114 -13.120 1.00 88.94 81 HIS A CA 1
ATOM 685 C C . HIS A 1 81 ? -2.188 -3.758 -12.394 1.00 88.94 81 HIS A C 1
ATOM 687 O O . HIS A 1 81 ? -3.094 -4.270 -13.055 1.00 88.94 81 HIS A O 1
ATOM 693 N N . MET A 1 82 ? -2.238 -3.676 -11.063 1.00 91.38 82 MET A N 1
ATOM 694 C CA . MET A 1 82 ? -3.360 -4.202 -10.282 1.00 91.38 82 MET A CA 1
ATOM 695 C C . MET A 1 82 ? -4.673 -3.502 -10.639 1.00 91.38 82 MET A C 1
ATOM 697 O O . MET A 1 82 ? -5.684 -4.172 -10.846 1.00 91.38 82 MET A O 1
ATOM 701 N N . LYS A 1 83 ? -4.660 -2.174 -10.788 1.00 89.62 83 LYS A N 1
ATOM 702 C CA . LYS A 1 83 ? -5.836 -1.383 -11.171 1.00 89.62 83 LYS A CA 1
ATOM 703 C C . LYS A 1 83 ? -6.338 -1.706 -12.575 1.00 89.62 83 LYS A C 1
ATOM 705 O O . LYS A 1 83 ? -7.546 -1.734 -12.795 1.00 89.62 83 LYS A O 1
ATOM 710 N N . SER A 1 84 ? -5.436 -1.987 -13.514 1.00 86.62 84 SER A N 1
ATOM 711 C CA . SER A 1 84 ? -5.808 -2.336 -14.890 1.00 86.62 84 SER A CA 1
ATOM 712 C C . SER A 1 84 ? -6.629 -3.630 -14.979 1.00 86.62 84 SER A C 1
ATOM 714 O O . SER A 1 84 ? -7.442 -3.781 -15.892 1.00 86.62 84 SER A O 1
ATOM 716 N N . VAL A 1 85 ? -6.437 -4.546 -14.022 1.00 88.12 85 VAL A N 1
ATOM 717 C CA . VAL A 1 85 ? -7.118 -5.848 -13.971 1.00 88.12 85 VAL A CA 1
ATOM 718 C C . VAL A 1 85 ? -8.276 -5.853 -12.974 1.00 88.12 85 VAL A C 1
ATOM 720 O O . VAL A 1 85 ? -9.327 -6.431 -13.251 1.00 88.12 85 VAL A O 1
ATOM 723 N N . PHE A 1 86 ? -8.122 -5.170 -11.841 1.00 90.06 86 PHE A N 1
ATOM 724 C CA . PHE A 1 86 ? -9.126 -5.069 -10.781 1.00 90.06 86 PHE A CA 1
ATOM 725 C C . PHE A 1 86 ? -9.516 -3.607 -10.526 1.00 90.06 86 PHE A C 1
ATOM 727 O O . PHE A 1 86 ? -9.302 -3.098 -9.425 1.00 90.06 86 PHE A O 1
ATOM 734 N N . PRO A 1 87 ? -10.109 -2.896 -11.504 1.00 86.38 87 PRO A N 1
ATOM 735 C CA . PRO A 1 87 ? -10.437 -1.477 -11.341 1.00 86.38 87 PRO A CA 1
ATOM 736 C C . PRO A 1 87 ? -11.406 -1.226 -10.176 1.00 86.38 87 PRO A C 1
ATOM 738 O O . PRO A 1 87 ? -11.341 -0.194 -9.513 1.00 86.38 87 PRO A O 1
ATOM 741 N N . HIS A 1 88 ? -12.265 -2.197 -9.862 1.00 85.56 88 HIS A N 1
ATOM 742 C CA . HIS A 1 88 ? -13.207 -2.158 -8.741 1.00 85.56 88 HIS A CA 1
ATOM 743 C C . HIS A 1 88 ? -12.549 -2.283 -7.358 1.00 85.56 88 HIS A C 1
ATOM 745 O O . HIS A 1 88 ? -13.228 -2.133 -6.345 1.00 85.56 88 HIS A O 1
ATOM 751 N N . TRP A 1 89 ? -11.242 -2.537 -7.271 1.00 93.12 89 TRP A N 1
ATOM 752 C CA . TRP A 1 89 ? -10.492 -2.454 -6.010 1.00 93.12 89 TRP A CA 1
ATOM 753 C C . TRP A 1 89 ? -10.097 -1.020 -5.635 1.00 93.12 89 TRP A C 1
ATOM 755 O O . TRP A 1 89 ? -9.653 -0.769 -4.516 1.00 93.12 89 TRP A O 1
ATOM 765 N N . PHE A 1 90 ? -10.295 -0.082 -6.562 1.00 88.38 90 PHE A N 1
ATOM 766 C CA . PHE A 1 90 ? -9.850 1.304 -6.482 1.00 88.38 90 PHE A CA 1
ATOM 767 C C . PHE A 1 90 ? -11.048 2.268 -6.573 1.00 88.38 90 PHE A C 1
ATOM 769 O O . PHE A 1 90 ? -10.983 3.293 -7.244 1.00 88.38 90 PHE A O 1
ATOM 776 N N . MET A 1 91 ? -12.174 1.947 -5.915 1.00 86.25 91 MET A N 1
ATOM 777 C CA . MET A 1 91 ? -13.401 2.769 -5.989 1.00 86.25 91 MET A CA 1
ATOM 778 C C . MET A 1 91 ? -13.238 4.151 -5.353 1.00 86.25 91 MET A C 1
ATOM 780 O O . MET A 1 91 ? -13.885 5.118 -5.756 1.00 86.25 91 MET A O 1
ATOM 784 N N . LYS A 1 92 ? -12.387 4.227 -4.332 1.00 85.81 92 LYS A N 1
ATOM 785 C CA . LYS A 1 92 ? -11.895 5.462 -3.731 1.00 85.81 92 LYS A CA 1
ATOM 786 C C . LYS A 1 92 ? -10.412 5.277 -3.473 1.00 85.81 92 LYS A C 1
ATOM 788 O O . LYS A 1 92 ? -10.034 4.284 -2.858 1.00 85.81 92 LYS A O 1
ATOM 793 N N . GLU A 1 93 ? -9.608 6.230 -3.922 1.00 86.31 93 GLU A N 1
ATOM 794 C CA . GLU A 1 93 ? -8.152 6.146 -3.880 1.00 86.31 93 GLU A CA 1
ATOM 795 C C . GLU A 1 93 ? -7.592 7.317 -3.069 1.00 86.31 93 GLU A C 1
ATOM 797 O O . GLU A 1 93 ? -7.854 8.486 -3.373 1.00 86.31 93 GLU A O 1
ATOM 802 N N . VAL A 1 94 ? -6.848 6.997 -2.015 1.00 86.69 94 VAL A N 1
ATOM 803 C CA . VAL A 1 94 ? -6.170 7.962 -1.146 1.00 86.69 94 VAL A CA 1
ATOM 804 C C . VAL A 1 94 ? -4.674 7.725 -1.263 1.00 86.69 94 VAL A C 1
ATOM 806 O O . VAL A 1 94 ? -4.211 6.613 -1.015 1.00 86.69 94 VAL A O 1
ATOM 809 N N . TYR A 1 95 ? -3.940 8.776 -1.614 1.00 87.38 95 TYR A N 1
ATOM 810 C CA . TYR A 1 95 ? -2.487 8.744 -1.735 1.00 87.38 95 TYR A CA 1
ATOM 811 C C . TYR A 1 95 ? -1.889 9.707 -0.717 1.00 87.38 95 TYR A C 1
ATOM 813 O O . TYR A 1 95 ? -2.213 10.901 -0.699 1.00 87.38 95 TYR A O 1
ATOM 821 N N . VAL A 1 96 ? -1.051 9.160 0.157 1.00 88.38 96 VAL A N 1
ATOM 822 C CA . VAL A 1 96 ? -0.315 9.896 1.180 1.00 88.38 96 VAL A CA 1
ATOM 823 C C . VAL A 1 96 ? 1.162 9.757 0.855 1.00 88.38 96 VAL A C 1
ATOM 825 O O . VAL A 1 96 ? 1.851 8.894 1.389 1.00 88.38 96 VAL A O 1
ATOM 828 N N . CYS A 1 97 ? 1.591 10.604 -0.074 1.00 86.88 97 CYS A N 1
ATOM 829 C CA . CYS A 1 97 ? 2.933 10.636 -0.635 1.00 86.88 97 CYS A CA 1
ATOM 830 C C . CYS A 1 97 ? 3.663 11.909 -0.188 1.00 86.88 97 CYS A C 1
ATOM 832 O O . CYS A 1 97 ? 3.018 12.883 0.213 1.00 86.88 97 CYS A O 1
ATOM 834 N N . HIS A 1 98 ? 5.000 11.940 -0.229 1.00 82.69 98 HIS A N 1
ATOM 835 C CA . HIS A 1 98 ? 5.722 13.188 0.089 1.00 82.69 98 HIS A CA 1
ATOM 836 C C . HIS A 1 98 ? 5.481 14.259 -0.977 1.00 82.69 98 HIS A C 1
ATOM 838 O O . HIS A 1 98 ? 5.347 15.438 -0.645 1.00 82.69 98 HIS A O 1
ATOM 844 N N . ASP A 1 99 ? 5.363 13.834 -2.235 1.00 73.00 99 ASP A N 1
ATOM 845 C CA . ASP A 1 99 ? 4.969 14.679 -3.355 1.00 73.00 99 ASP A CA 1
ATOM 846 C C . ASP A 1 99 ? 3.488 14.479 -3.711 1.00 73.00 99 ASP A C 1
ATOM 848 O O . ASP A 1 99 ? 2.948 13.376 -3.650 1.00 73.00 99 ASP A O 1
ATOM 852 N N . PHE A 1 100 ? 2.810 15.558 -4.115 1.00 64.94 100 PHE A N 1
ATOM 853 C CA . PHE A 1 100 ? 1.409 15.491 -4.539 1.00 64.94 100 PHE A CA 1
ATOM 854 C C . PHE A 1 100 ? 1.248 14.682 -5.835 1.00 64.94 100 PHE A C 1
ATOM 856 O O . PHE A 1 100 ? 1.824 15.013 -6.875 1.00 64.94 100 PHE A O 1
ATOM 863 N N . VAL A 1 101 ? 0.346 13.706 -5.803 1.00 58.78 101 VAL A N 1
ATOM 864 C CA . VAL A 1 101 ? -0.069 12.887 -6.939 1.00 58.78 101 VAL A CA 1
ATOM 865 C C . VAL A 1 101 ? -0.995 13.686 -7.849 1.00 58.78 101 VAL A C 1
ATOM 867 O O . VAL A 1 101 ? -2.176 13.868 -7.556 1.00 58.78 101 VAL A O 1
ATOM 870 N N . SER A 1 102 ? -0.515 14.197 -8.982 1.00 55.47 102 SER A N 1
ATOM 871 C CA . SER A 1 102 ? -1.414 14.862 -9.930 1.00 55.47 102 SER A CA 1
ATOM 872 C C . SER A 1 102 ? -2.036 13.823 -10.869 1.00 55.47 102 SER A C 1
ATOM 874 O O . SER A 1 102 ? -1.327 13.127 -11.586 1.00 55.47 102 SER A O 1
ATOM 876 N N . GLY A 1 103 ? -3.371 13.739 -10.931 1.00 48.62 103 GLY A N 1
ATOM 877 C CA . GLY A 1 103 ? -4.086 12.820 -11.839 1.00 48.62 103 GLY A CA 1
ATOM 878 C C . GLY A 1 103 ? -3.860 13.081 -13.339 1.00 48.62 103 GLY A C 1
ATOM 879 O O . GLY A 1 103 ? -4.445 12.401 -14.172 1.00 48.62 103 GLY A O 1
ATOM 880 N N . LYS A 1 104 ? -3.040 14.081 -13.694 1.00 44.31 104 LYS A N 1
ATOM 881 C CA . LYS A 1 104 ? -2.529 14.287 -15.055 1.00 44.31 104 LYS A CA 1
ATOM 882 C C . LYS A 1 104 ? -1.077 13.831 -15.226 1.00 44.31 104 LYS A C 1
ATOM 884 O O . LYS A 1 104 ? -0.709 13.577 -16.363 1.00 44.31 104 LYS A O 1
ATOM 889 N N . LYS A 1 105 ? -0.280 13.791 -14.144 1.00 46.22 105 LYS A N 1
ATOM 890 C CA . LYS A 1 105 ? 1.142 13.393 -14.040 1.00 46.22 105 LYS A CA 1
ATOM 891 C C . LYS A 1 105 ? 1.529 13.261 -12.554 1.00 46.22 105 LYS A C 1
ATOM 893 O O . LYS A 1 105 ? 1.746 14.282 -11.899 1.00 46.22 105 LYS A O 1
ATOM 898 N N . SER A 1 106 ? 1.585 12.060 -12.005 1.00 35.91 106 SER A N 1
ATOM 899 C CA . SER A 1 106 ? 2.085 11.817 -10.644 1.00 35.91 106 SER A CA 1
ATOM 900 C C . SER A 1 106 ? 3.513 11.277 -10.722 1.00 35.91 106 SER A C 1
ATOM 902 O O . SER A 1 106 ? 3.728 10.538 -11.670 1.00 35.91 106 SER A O 1
ATOM 904 N N . SER A 1 107 ? 4.444 11.741 -9.856 1.00 40.91 107 SER A N 1
ATOM 905 C CA . SER A 1 107 ? 5.926 11.519 -9.736 1.00 40.91 107 SER A CA 1
ATOM 906 C C . SER A 1 107 ? 6.787 11.442 -11.017 1.00 40.91 107 SER A C 1
ATOM 908 O O . SER A 1 107 ? 8.017 11.471 -10.991 1.00 40.91 107 SER A O 1
ATOM 910 N N . VAL A 1 108 ? 6.145 11.521 -12.172 1.00 37.38 108 VAL A N 1
ATOM 911 C CA . VAL A 1 108 ? 6.636 11.164 -13.491 1.00 37.38 108 VAL A CA 1
ATOM 912 C C . VAL A 1 108 ? 6.604 12.413 -14.400 1.00 37.38 108 VAL A C 1
ATOM 914 O O . VAL A 1 108 ? 6.161 12.420 -15.548 1.00 37.38 108 VAL A O 1
ATOM 917 N N . THR A 1 109 ? 7.007 13.575 -13.862 1.00 32.06 109 THR A N 1
ATOM 918 C CA . THR A 1 109 ? 7.224 14.803 -14.666 1.00 32.06 109 THR A CA 1
ATOM 919 C C . THR A 1 109 ? 8.668 15.023 -15.086 1.00 32.06 109 THR A C 1
ATOM 921 O O . THR A 1 109 ? 8.911 15.893 -15.920 1.00 32.06 109 THR A O 1
ATOM 924 N N . ASN A 1 110 ? 9.615 14.206 -14.623 1.00 30.48 110 ASN A N 1
ATOM 925 C CA . ASN A 1 110 ? 10.744 13.895 -15.488 1.00 30.48 110 ASN A CA 1
ATOM 926 C C . ASN A 1 110 ? 10.260 12.779 -16.394 1.00 30.48 110 ASN A C 1
ATOM 928 O O . ASN A 1 110 ? 10.386 11.624 -16.026 1.00 30.48 110 ASN A O 1
ATOM 932 N N . THR A 1 111 ? 9.682 13.161 -17.535 1.00 33.03 111 THR A N 1
ATOM 933 C CA . THR A 1 111 ? 9.429 12.277 -18.674 1.00 33.03 111 THR A CA 1
ATOM 934 C C . THR A 1 111 ? 10.653 11.391 -18.896 1.00 33.03 111 THR A C 1
ATOM 936 O O . THR A 1 111 ? 11.612 11.805 -19.557 1.00 33.03 111 THR A O 1
ATOM 939 N N . GLN A 1 112 ? 10.642 10.197 -18.317 1.00 33.62 112 GLN A N 1
ATOM 940 C CA . GLN A 1 112 ? 11.412 9.088 -18.820 1.00 33.62 112 GLN A CA 1
ATOM 941 C C . GLN A 1 112 ? 10.620 8.595 -20.042 1.00 33.62 112 GLN A C 1
ATOM 943 O O . GLN A 1 112 ? 9.390 8.620 -20.051 1.00 33.62 112 GLN A O 1
ATOM 948 N N . PRO A 1 113 ? 11.278 8.161 -21.124 1.00 32.81 113 PRO A N 1
ATOM 949 C CA . PRO A 1 113 ? 10.598 7.724 -22.349 1.00 32.81 113 PRO A CA 1
ATOM 950 C C . PRO A 1 113 ? 9.596 6.561 -22.181 1.00 32.81 113 PRO A C 1
ATOM 952 O O . PRO A 1 113 ? 8.994 6.151 -23.169 1.00 32.81 113 PRO A O 1
ATOM 955 N N . TYR A 1 114 ? 9.456 6.012 -20.970 1.00 34.78 114 TYR A N 1
ATOM 956 C CA . TYR A 1 114 ? 8.635 4.854 -20.623 1.00 34.78 114 TYR A CA 1
ATOM 957 C C . TYR A 1 114 ? 7.267 5.209 -20.029 1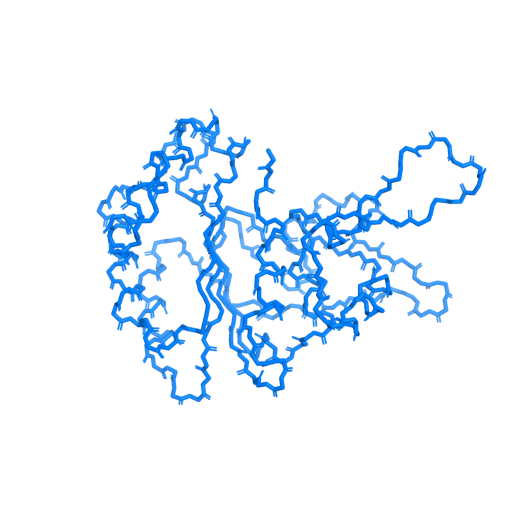.00 34.78 114 TYR A C 1
ATOM 959 O O . TYR A 1 114 ? 6.379 4.371 -20.043 1.00 34.78 114 TYR A O 1
ATOM 967 N N . ASP A 1 115 ? 7.046 6.457 -19.617 1.00 36.72 115 ASP A N 1
ATOM 968 C CA . ASP A 1 115 ? 5.872 6.887 -18.827 1.00 36.72 115 ASP A CA 1
ATOM 969 C C . ASP A 1 115 ? 4.573 7.025 -19.623 1.00 36.72 115 ASP A C 1
ATOM 971 O O . ASP A 1 115 ? 3.539 7.527 -19.179 1.00 36.72 115 ASP A O 1
ATOM 975 N N . SER A 1 116 ? 4.667 6.635 -20.875 1.00 39.38 116 SER A N 1
ATOM 976 C CA . SER A 1 116 ? 3.669 6.828 -21.882 1.00 39.38 116 SER A CA 1
ATOM 977 C C . SER A 1 116 ? 3.895 5.670 -22.845 1.00 39.38 116 SER A C 1
ATOM 979 O O . SER A 1 116 ? 4.947 5.586 -23.486 1.00 39.38 116 SER A O 1
ATOM 981 N N . TYR A 1 117 ? 2.938 4.747 -22.926 1.00 40.78 117 TYR A N 1
ATOM 982 C CA . TYR A 1 117 ? 2.948 3.721 -23.957 1.00 40.78 117 TYR A CA 1
ATOM 983 C C . TYR A 1 117 ? 2.150 4.221 -25.161 1.00 40.78 117 TYR A C 1
ATOM 985 O O . TYR A 1 117 ? 0.947 4.468 -25.067 1.00 40.78 117 TYR A O 1
ATOM 993 N N . TYR A 1 118 ? 2.838 4.398 -26.290 1.00 39.56 118 TYR A N 1
ATOM 994 C CA . TYR A 1 118 ? 2.196 4.704 -27.561 1.00 39.56 118 TYR A CA 1
ATOM 995 C C . TYR A 1 118 ? 1.755 3.394 -28.212 1.00 39.56 118 TYR A C 1
ATOM 997 O O . TYR A 1 118 ? 2.571 2.646 -28.758 1.00 39.56 118 TYR A O 1
ATOM 1005 N N . ASP A 1 119 ? 0.460 3.112 -28.140 1.00 46.78 119 ASP A N 1
ATOM 1006 C CA . ASP A 1 119 ? -0.161 2.071 -28.942 1.00 46.78 119 ASP A CA 1
ATOM 1007 C C . ASP A 1 119 ? -0.314 2.590 -30.383 1.00 46.78 119 ASP A C 1
ATOM 1009 O O . ASP A 1 119 ? -0.904 3.646 -30.610 1.00 46.78 119 ASP A O 1
ATOM 1013 N N . LEU A 1 120 ? 0.231 1.868 -31.365 1.00 40.88 120 LEU A N 1
ATOM 1014 C CA . LEU A 1 120 ? 0.122 2.232 -32.783 1.00 40.88 120 LEU A CA 1
ATOM 1015 C C . LEU A 1 120 ? -1.331 2.207 -33.285 1.00 40.88 120 LEU A C 1
ATOM 1017 O O . LEU A 1 120 ? -1.656 2.955 -34.208 1.00 40.88 120 LEU A O 1
ATOM 1021 N N . ASP A 1 121 ? -2.186 1.393 -32.664 1.00 43.97 121 ASP A N 1
ATOM 1022 C CA . ASP A 1 121 ? -3.590 1.228 -33.034 1.00 43.97 121 ASP A CA 1
ATOM 1023 C C . ASP A 1 121 ? -4.523 2.101 -32.175 1.00 43.97 121 ASP A C 1
ATOM 1025 O O . ASP A 1 121 ? -5.572 2.533 -32.656 1.00 43.97 121 ASP A O 1
ATOM 1029 N N . ASN A 1 122 ? -4.141 2.404 -30.924 1.00 42.09 122 ASN A N 1
ATOM 1030 C CA . ASN A 1 122 ? -5.016 3.079 -29.946 1.00 42.09 122 ASN A CA 1
ATOM 1031 C C . ASN A 1 122 ? -4.487 4.416 -29.385 1.00 42.09 122 ASN A C 1
ATOM 1033 O O . ASN A 1 122 ? -5.190 5.070 -28.613 1.00 42.09 122 ASN A O 1
ATOM 1037 N N . GLY A 1 123 ? -3.286 4.858 -29.766 1.00 47.97 123 GLY A N 1
ATOM 1038 C CA . GLY A 1 123 ? -2.657 6.073 -29.240 1.00 47.97 123 GLY A CA 1
ATOM 1039 C C . GLY A 1 123 ? -2.187 5.937 -27.785 1.00 47.97 123 GLY A C 1
ATOM 1040 O O . GLY A 1 123 ? -1.882 4.846 -27.310 1.00 47.97 123 GLY A O 1
ATOM 1041 N N . TRP A 1 124 ? -2.088 7.057 -27.066 1.00 46.66 124 TRP A N 1
ATOM 1042 C CA . TRP A 1 124 ? -1.756 7.051 -25.638 1.00 46.66 124 TRP A CA 1
ATOM 1043 C C . TRP A 1 124 ? -2.924 6.476 -24.825 1.00 46.66 124 TRP A C 1
ATOM 1045 O O . TRP A 1 124 ? -3.992 7.089 -24.774 1.00 46.66 124 TRP A O 1
ATOM 1055 N N . GLN A 1 125 ? -2.730 5.328 -24.171 1.00 46.25 125 GLN A N 1
ATOM 1056 C CA . GLN A 1 125 ? -3.676 4.824 -23.171 1.00 46.25 125 GLN A CA 1
ATOM 1057 C C . GLN A 1 125 ? -3.234 5.256 -21.769 1.00 46.25 125 GLN A C 1
ATOM 1059 O O . GLN A 1 125 ? -2.267 4.738 -21.215 1.00 46.25 125 GLN A O 1
ATOM 1064 N N . GLU A 1 126 ? -3.957 6.213 -21.193 1.00 53.03 126 GLU A N 1
ATOM 1065 C CA . GLU A 1 126 ? -3.826 6.593 -19.785 1.00 53.03 126 GLU A CA 1
ATOM 1066 C C . GLU A 1 126 ? -4.862 5.819 -18.958 1.00 53.03 126 GLU A C 1
ATOM 1068 O O . GLU A 1 126 ? -6.050 5.827 -19.288 1.00 53.03 126 GLU A O 1
ATOM 1073 N N . TYR A 1 127 ? -4.436 5.169 -17.870 1.00 56.19 127 TYR A N 1
ATOM 1074 C CA . TYR A 1 127 ? -5.361 4.714 -16.830 1.00 56.19 127 TYR A CA 1
ATOM 1075 C C . TYR A 1 127 ? -5.573 5.872 -15.854 1.00 56.19 127 TYR A C 1
ATOM 1077 O O . TYR A 1 127 ? -4.649 6.211 -15.113 1.00 56.19 127 TYR A O 1
ATOM 1085 N N . PRO A 1 128 ? -6.753 6.519 -15.845 1.00 59.16 128 PRO A N 1
ATOM 1086 C CA . PRO A 1 128 ? -6.955 7.698 -15.022 1.00 59.16 128 PRO A CA 1
ATOM 1087 C C . PRO A 1 128 ? -6.836 7.338 -13.538 1.00 59.16 128 PRO A C 1
ATOM 1089 O O . PRO A 1 128 ? -7.446 6.383 -13.042 1.00 59.16 128 PRO A O 1
ATOM 1092 N N . VAL A 1 129 ? -6.055 8.133 -12.813 1.00 57.94 129 VAL A N 1
ATOM 1093 C CA . VAL A 1 129 ? -6.012 8.122 -11.350 1.00 57.94 129 VAL A CA 1
ATOM 1094 C C . VAL A 1 129 ? -6.754 9.359 -10.869 1.00 57.94 129 VAL A C 1
ATOM 1096 O O . VAL A 1 129 ? -6.535 10.469 -11.366 1.00 57.94 129 VAL A O 1
ATOM 1099 N N . HIS A 1 130 ? -7.655 9.176 -9.907 1.00 63.88 130 HIS A N 1
ATOM 1100 C CA . HIS A 1 130 ? -8.415 10.266 -9.298 1.00 63.88 130 HIS A CA 1
ATOM 1101 C C . HIS A 1 130 ? -8.016 10.406 -7.825 1.00 63.88 130 HIS A C 1
ATOM 1103 O O . HIS A 1 130 ? -8.824 10.118 -6.941 1.00 63.88 130 HIS A O 1
ATOM 1109 N N . PRO A 1 131 ? -6.758 10.801 -7.550 1.00 68.50 131 PRO A N 1
ATOM 1110 C CA . PRO A 1 131 ? -6.199 10.705 -6.215 1.00 68.50 131 PRO A CA 1
ATOM 1111 C C . PRO A 1 131 ? -6.804 11.761 -5.295 1.00 68.50 131 PRO A C 1
ATOM 1113 O O . PRO A 1 131 ? -6.876 12.949 -5.632 1.00 68.50 131 PRO A O 1
ATOM 1116 N N . ILE A 1 132 ? -7.177 11.335 -4.093 1.00 70.06 132 ILE A N 1
ATOM 1117 C CA . ILE A 1 132 ? -7.338 12.245 -2.964 1.00 70.06 132 ILE A CA 1
ATOM 1118 C C . ILE A 1 132 ? -5.954 12.378 -2.326 1.00 70.06 132 ILE A C 1
ATOM 1120 O O . ILE A 1 132 ? -5.479 11.448 -1.675 1.00 70.06 132 ILE A O 1
ATOM 1124 N N . ASN A 1 133 ? -5.300 13.515 -2.576 1.00 68.19 133 ASN A N 1
ATOM 1125 C CA . ASN A 1 133 ? -3.980 13.809 -2.030 1.00 68.19 133 ASN A CA 1
ATOM 1126 C C . ASN A 1 133 ? -4.060 14.349 -0.623 1.00 68.19 133 ASN A C 1
ATOM 1128 O O . ASN A 1 133 ? -4.807 15.292 -0.352 1.00 68.19 133 ASN A O 1
ATOM 1132 N N . ILE A 1 134 ? -3.212 13.795 0.223 1.00 69.38 134 ILE A N 1
ATOM 1133 C CA . ILE A 1 134 ? -3.204 14.072 1.642 1.00 69.38 134 ILE A CA 1
ATOM 1134 C C . ILE A 1 134 ? -1.866 14.664 2.032 1.00 69.38 134 ILE A C 1
ATOM 1136 O O . ILE A 1 134 ? -0.817 14.125 1.691 1.00 69.38 134 ILE A O 1
ATOM 1140 N N . ASN A 1 135 ? -1.906 15.763 2.784 1.00 73.81 135 ASN A N 1
ATOM 1141 C CA . ASN A 1 135 ? -0.703 16.257 3.426 1.00 73.81 135 ASN A CA 1
ATOM 1142 C C . ASN A 1 135 ? -0.242 15.245 4.479 1.00 73.81 135 ASN A C 1
ATOM 1144 O O . ASN A 1 135 ? -1.058 14.727 5.241 1.00 73.81 135 ASN A O 1
ATOM 1148 N N . CYS A 1 136 ? 1.065 15.004 4.559 1.00 71.69 136 CYS A N 1
ATOM 1149 C CA . CYS A 1 136 ? 1.617 14.049 5.504 1.00 71.69 136 CYS A CA 1
ATOM 1150 C C . CYS A 1 136 ? 1.151 14.296 6.950 1.00 71.69 136 CYS A C 1
ATOM 1152 O O . CYS A 1 136 ? 0.847 13.344 7.662 1.00 71.69 136 CYS A O 1
ATOM 1154 N N . TYR A 1 137 ? 0.973 15.541 7.392 1.00 72.69 137 TYR A N 1
ATOM 1155 C CA . TYR A 1 137 ? 0.511 15.831 8.754 1.00 72.69 137 TYR A CA 1
ATOM 1156 C C . TYR A 1 137 ? -0.936 15.396 9.045 1.00 72.69 137 TYR A C 1
ATOM 1158 O O . TYR A 1 137 ? -1.266 15.179 10.211 1.00 72.69 137 TYR A O 1
ATOM 1166 N N . ASP A 1 138 ? -1.759 15.189 8.016 1.00 79.56 138 ASP A N 1
ATOM 1167 C CA . ASP A 1 138 ? -3.192 14.899 8.152 1.00 79.56 138 ASP A CA 1
ATOM 1168 C C . ASP A 1 138 ? -3.510 13.391 8.097 1.00 79.56 138 ASP A C 1
ATOM 1170 O O . ASP A 1 138 ? -4.664 12.989 8.252 1.00 79.56 138 ASP A O 1
ATOM 1174 N N . LEU A 1 139 ? -2.506 12.524 7.899 1.00 80.12 139 LEU A N 1
ATOM 1175 C CA . LEU A 1 139 ? -2.710 11.082 7.691 1.00 80.12 139 LEU A CA 1
ATOM 1176 C C . LEU A 1 139 ? -3.566 10.426 8.790 1.00 80.12 139 LEU A C 1
ATOM 1178 O O . LEU A 1 139 ? -4.471 9.653 8.482 1.00 80.12 139 LEU A O 1
ATOM 1182 N N . SER A 1 140 ? -3.328 10.744 10.066 1.00 77.31 140 SER A N 1
ATOM 1183 C CA . SER A 1 140 ? -4.113 10.179 11.174 1.00 77.31 140 SER A CA 1
ATOM 1184 C C . SER A 1 140 ? -5.582 10.612 11.121 1.00 77.31 140 SER A C 1
ATOM 1186 O O . SER A 1 140 ? -6.470 9.768 11.257 1.00 77.31 140 SER A O 1
ATOM 1188 N N . GLN A 1 141 ? -5.841 11.891 10.838 1.00 79.50 141 GLN A N 1
ATOM 1189 C CA . GLN A 1 141 ? -7.188 12.428 10.644 1.00 79.50 141 GLN A CA 1
ATOM 1190 C C . GLN A 1 141 ? -7.885 11.753 9.461 1.00 79.50 141 GLN A C 1
ATOM 1192 O O . GLN A 1 141 ? -9.071 11.464 9.530 1.00 79.50 141 GLN A O 1
ATOM 1197 N N . ILE A 1 142 ? -7.167 11.421 8.394 1.00 74.50 142 ILE A N 1
ATOM 1198 C CA . ILE A 1 142 ? -7.766 10.789 7.214 1.00 74.50 142 ILE A CA 1
ATOM 1199 C C . ILE A 1 142 ? -8.059 9.315 7.401 1.00 74.50 142 ILE A C 1
ATOM 1201 O O . ILE A 1 142 ? -9.098 8.836 6.938 1.00 74.50 142 ILE A O 1
ATOM 1205 N N . LEU A 1 143 ? -7.193 8.591 8.104 1.00 79.19 143 LEU A N 1
ATOM 1206 C CA . LEU A 1 143 ? -7.522 7.232 8.514 1.00 79.19 143 LEU A CA 1
ATOM 1207 C C . LEU A 1 143 ? -8.793 7.237 9.389 1.00 79.19 143 LEU A C 1
ATOM 1209 O O . LEU A 1 143 ? -9.616 6.332 9.284 1.00 79.19 143 LEU A O 1
ATOM 1213 N N . GLU A 1 144 ? -9.029 8.280 10.184 1.00 79.75 144 GLU A N 1
ATOM 1214 C CA . GLU A 1 144 ? -10.301 8.463 10.891 1.00 79.75 144 GLU A CA 1
ATOM 1215 C C . GLU A 1 144 ? -11.462 8.867 9.964 1.00 79.75 144 GLU A C 1
ATOM 1217 O O . GLU A 1 144 ? -12.511 8.225 9.961 1.00 79.75 144 GLU A O 1
ATOM 1222 N N . GLU A 1 145 ? -11.294 9.887 9.131 1.00 79.75 145 GLU A N 1
ATOM 1223 C CA . GLU A 1 145 ? -12.382 10.466 8.343 1.00 79.75 145 GLU A CA 1
ATOM 1224 C C . GLU A 1 145 ? -12.803 9.607 7.153 1.00 79.75 145 GLU A C 1
ATOM 1226 O O . GLU A 1 145 ? -13.991 9.529 6.828 1.00 79.75 145 GLU A O 1
ATOM 1231 N N . HIS A 1 146 ? -11.845 9.001 6.456 1.00 76.00 146 HIS A N 1
ATOM 1232 C CA . HIS A 1 146 ? -12.090 8.266 5.219 1.00 76.00 146 HIS A CA 1
ATOM 1233 C C . HIS A 1 146 ? -12.233 6.771 5.439 1.00 76.00 146 HIS A C 1
ATOM 1235 O O . HIS A 1 146 ? -13.116 6.180 4.817 1.00 76.00 146 HIS A O 1
ATOM 1241 N N . ILE A 1 147 ? -11.414 6.164 6.301 1.00 78.94 147 ILE A N 1
ATOM 1242 C CA . ILE A 1 147 ? -11.585 4.746 6.637 1.00 78.94 147 ILE A CA 1
ATOM 1243 C C . ILE A 1 147 ? -12.682 4.607 7.693 1.00 78.94 147 ILE A C 1
ATOM 1245 O O . ILE A 1 147 ? -13.613 3.825 7.498 1.00 78.94 147 ILE A O 1
ATOM 1249 N N . GLY A 1 148 ? -12.644 5.421 8.751 1.00 72.25 148 GLY A N 1
ATOM 1250 C CA . GLY A 1 148 ? -13.601 5.351 9.855 1.00 72.25 148 GLY A CA 1
ATOM 1251 C C . GLY A 1 148 ? -15.060 5.628 9.479 1.00 72.25 148 GLY A C 1
ATOM 1252 O O . GLY A 1 148 ? -15.947 4.939 9.979 1.00 72.25 148 GLY A O 1
ATOM 1253 N N . ASN A 1 149 ? -15.350 6.533 8.547 1.00 71.06 149 ASN A N 1
ATOM 1254 C CA . ASN A 1 149 ? -16.741 6.830 8.160 1.00 71.06 149 ASN A CA 1
ATOM 1255 C C . ASN A 1 149 ? -17.249 6.014 6.959 1.00 71.06 149 ASN A C 1
ATOM 1257 O O . ASN A 1 149 ? -18.293 6.328 6.387 1.00 71.06 149 ASN A O 1
ATOM 1261 N N . ASN A 1 150 ? -16.515 4.983 6.531 1.00 76.00 150 ASN A N 1
ATOM 1262 C CA . ASN A 1 150 ? -16.891 4.199 5.361 1.00 76.00 150 ASN A CA 1
ATOM 1263 C C . ASN A 1 150 ? -17.771 3.001 5.741 1.00 76.00 150 ASN A C 1
ATOM 1265 O O . ASN A 1 150 ? -17.279 2.002 6.259 1.00 76.00 150 ASN A O 1
ATOM 1269 N N . GLU A 1 151 ? -19.067 3.079 5.438 1.00 69.00 151 GLU A N 1
ATOM 1270 C CA . GLU A 1 151 ? -20.023 1.999 5.737 1.00 69.00 151 GLU A CA 1
ATOM 1271 C C . GLU A 1 151 ? -20.160 0.964 4.604 1.00 69.00 151 GLU A C 1
ATOM 1273 O O . GLU A 1 151 ? -20.704 -0.116 4.817 1.00 69.00 151 GLU A O 1
ATOM 1278 N N . GLY A 1 152 ? -19.671 1.265 3.394 1.00 78.56 152 GLY A N 1
ATOM 1279 C CA . GLY A 1 152 ? -19.991 0.469 2.201 1.00 78.56 152 GLY A CA 1
ATOM 1280 C C . GLY A 1 152 ? -18.917 -0.505 1.707 1.00 78.56 152 GLY A C 1
ATOM 1281 O O . GLY A 1 152 ? -19.256 -1.461 1.014 1.00 78.56 152 GLY A O 1
ATOM 1282 N N . ARG A 1 153 ? -17.628 -0.264 1.995 1.00 88.69 153 ARG A N 1
ATOM 1283 C CA . ARG A 1 153 ? -16.502 -1.015 1.394 1.00 88.69 153 ARG A CA 1
ATOM 1284 C C . ARG A 1 153 ? -15.368 -1.248 2.390 1.00 88.69 153 ARG A C 1
ATOM 1286 O O . ARG A 1 153 ? -15.187 -0.480 3.330 1.00 88.69 153 ARG A O 1
ATOM 1293 N N . LEU A 1 154 ? -14.578 -2.290 2.174 1.00 95.06 154 LEU A N 1
ATOM 1294 C CA . LEU A 1 154 ? -13.332 -2.466 2.918 1.00 95.06 154 LEU A CA 1
ATOM 1295 C C . LEU A 1 154 ? -12.177 -1.770 2.189 1.00 95.06 154 LEU A C 1
ATOM 1297 O O . LEU A 1 154 ? -12.245 -1.537 0.981 1.00 95.06 154 LEU A O 1
ATOM 1301 N N . TRP A 1 155 ? -11.122 -1.453 2.930 1.00 94.88 155 TRP A N 1
ATOM 1302 C CA . TRP A 1 155 ? -9.924 -0.792 2.423 1.00 94.88 155 TRP A CA 1
ATOM 1303 C C . TRP A 1 155 ? -8.772 -1.776 2.232 1.00 94.88 155 TRP A C 1
ATOM 1305 O O . TRP A 1 155 ? -8.510 -2.622 3.087 1.00 94.88 155 TRP A O 1
ATOM 1315 N N . ILE A 1 156 ? -8.072 -1.629 1.117 1.00 96.69 156 ILE A N 1
ATOM 1316 C CA . ILE A 1 156 ? -6.704 -2.095 0.920 1.00 96.69 156 ILE A CA 1
ATOM 1317 C C . ILE A 1 156 ? -5.810 -0.976 1.452 1.00 96.69 156 ILE A C 1
ATOM 1319 O O . ILE A 1 156 ? -5.899 0.154 0.969 1.00 96.69 156 ILE A O 1
ATOM 1323 N N . VAL A 1 157 ? -4.991 -1.271 2.460 1.00 95.50 157 VAL A N 1
ATOM 1324 C CA . VAL A 1 157 ? -4.023 -0.315 3.010 1.00 95.50 157 VAL A CA 1
ATOM 1325 C C . VAL A 1 157 ? -2.624 -0.808 2.666 1.00 95.50 157 VAL A C 1
ATOM 1327 O O . VAL A 1 157 ? -2.226 -1.890 3.096 1.00 95.50 157 VAL A O 1
ATOM 1330 N N . ASN A 1 158 ? -1.896 -0.023 1.879 1.00 96.06 158 ASN A N 1
ATOM 1331 C CA . ASN A 1 158 ? -0.515 -0.279 1.504 1.00 96.06 158 ASN A CA 1
ATOM 1332 C C . ASN A 1 158 ? 0.389 0.743 2.182 1.00 96.06 158 ASN A C 1
ATOM 1334 O O . ASN A 1 158 ? 0.281 1.931 1.891 1.00 96.06 158 ASN A O 1
ATOM 1338 N N . LEU A 1 159 ? 1.238 0.276 3.089 1.00 95.50 159 LEU A N 1
ATOM 1339 C CA . LEU A 1 159 ? 2.157 1.105 3.854 1.00 95.50 159 LEU A CA 1
ATOM 1340 C C . LEU A 1 159 ? 3.594 0.732 3.508 1.00 95.50 159 LEU A C 1
ATOM 1342 O O . LEU A 1 159 ? 3.981 -0.415 3.710 1.00 95.50 159 LEU A O 1
ATOM 1346 N N . ASP A 1 160 ? 4.402 1.691 3.095 1.00 94.38 160 ASP A N 1
ATOM 1347 C CA . ASP A 1 160 ? 5.853 1.556 3.091 1.00 94.38 160 ASP A CA 1
ATOM 1348 C C . ASP A 1 160 ? 6.451 2.279 4.299 1.00 94.38 160 ASP A C 1
ATOM 1350 O O . ASP A 1 160 ? 6.008 3.356 4.712 1.00 94.38 160 ASP A O 1
ATOM 1354 N N . VAL A 1 161 ? 7.435 1.644 4.932 1.00 94.50 161 VAL A N 1
ATOM 1355 C CA . VAL A 1 161 ? 8.160 2.244 6.056 1.00 94.50 161 VAL A CA 1
ATOM 1356 C C . VAL A 1 161 ? 9.079 3.378 5.613 1.00 94.50 161 VAL A C 1
ATOM 1358 O O . VAL A 1 161 ? 9.455 4.200 6.459 1.00 94.50 161 VAL A O 1
ATOM 1361 N N . ASP A 1 162 ? 9.429 3.445 4.325 1.00 92.38 162 ASP A N 1
ATOM 1362 C CA . ASP A 1 162 ? 10.227 4.536 3.773 1.00 92.38 162 ASP A CA 1
ATOM 1363 C C . ASP A 1 162 ? 9.519 5.892 3.882 1.00 92.38 162 ASP A C 1
ATOM 1365 O O . ASP A 1 162 ? 10.192 6.897 4.079 1.00 92.38 162 ASP A O 1
ATOM 1369 N N . TYR A 1 163 ? 8.182 5.918 3.952 1.00 92.81 163 TYR A N 1
ATOM 1370 C CA . TYR A 1 163 ? 7.399 7.123 4.215 1.00 92.81 163 TYR A CA 1
ATOM 1371 C C . TYR A 1 163 ? 7.875 7.855 5.475 1.00 92.81 163 TYR A C 1
ATOM 1373 O O . TYR A 1 163 ? 7.838 9.087 5.545 1.00 92.81 163 TYR A O 1
ATOM 1381 N N .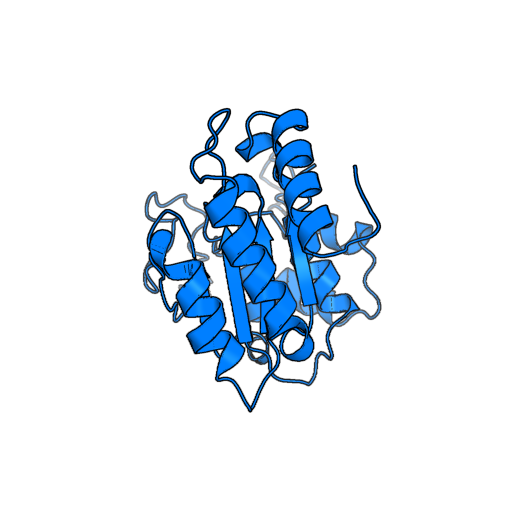 PHE A 1 164 ? 8.350 7.111 6.481 1.00 93.75 164 PHE A N 1
ATOM 1382 C CA . PHE A 1 164 ? 8.822 7.672 7.746 1.00 93.75 164 PHE A CA 1
ATOM 1383 C C . PHE A 1 164 ? 10.289 8.120 7.725 1.00 93.75 164 PHE A C 1
ATOM 1385 O O . PHE A 1 164 ? 10.796 8.665 8.717 1.00 93.75 164 PHE A O 1
ATOM 1392 N N . LEU A 1 165 ? 10.982 7.874 6.620 1.00 90.25 165 LEU A N 1
ATOM 1393 C CA . LEU A 1 165 ? 12.419 7.998 6.458 1.00 90.25 165 LEU A CA 1
ATOM 1394 C C . LEU A 1 165 ? 12.741 8.828 5.201 1.00 90.25 165 LEU A C 1
ATOM 1396 O O . LEU A 1 165 ? 11.907 9.102 4.352 1.00 90.25 165 LEU A O 1
ATOM 1400 N N . ASN A 1 166 ? 13.980 9.291 5.106 1.00 83.94 166 ASN A N 1
ATOM 1401 C CA . ASN A 1 166 ? 14.584 9.739 3.857 1.00 83.94 166 ASN A CA 1
ATOM 1402 C C . ASN A 1 166 ? 16.068 9.413 3.944 1.00 83.94 166 ASN A C 1
ATOM 1404 O O . ASN A 1 166 ? 16.818 10.030 4.718 1.00 83.94 166 ASN A O 1
ATOM 1408 N N . ASN A 1 167 ? 16.491 8.403 3.182 1.00 77.75 167 ASN A N 1
ATOM 1409 C CA . ASN A 1 167 ? 17.804 7.794 3.337 1.00 77.75 167 ASN A CA 1
ATOM 1410 C C . ASN A 1 167 ? 18.034 7.410 4.811 1.00 77.75 167 ASN A C 1
ATOM 1412 O O . ASN A 1 167 ? 17.295 6.625 5.385 1.00 77.75 167 ASN A O 1
ATOM 1416 N N . LYS A 1 168 ? 19.049 7.982 5.466 1.00 78.12 168 LYS A N 1
ATOM 1417 C CA . LYS A 1 168 ? 19.413 7.649 6.853 1.00 78.12 168 LYS A CA 1
ATOM 1418 C C . LYS A 1 168 ? 18.662 8.456 7.913 1.00 78.12 168 LYS A C 1
ATOM 1420 O O . LYS A 1 168 ? 18.929 8.271 9.099 1.00 78.12 168 LYS A O 1
ATOM 1425 N N . VAL A 1 169 ? 17.802 9.390 7.513 1.00 85.12 169 VAL A N 1
ATOM 1426 C CA . VAL A 1 169 ? 17.163 10.340 8.429 1.00 85.12 169 VAL A CA 1
ATOM 1427 C C . VAL A 1 169 ? 15.717 9.936 8.653 1.00 85.12 169 VAL A C 1
ATOM 1429 O O . VAL A 1 169 ? 14.976 9.729 7.702 1.00 85.12 169 VAL A O 1
ATOM 1432 N N . GLN A 1 170 ? 15.306 9.856 9.916 1.00 90.31 170 GLN A N 1
ATOM 1433 C CA . GLN A 1 170 ? 13.901 9.701 10.266 1.00 90.31 170 GLN A CA 1
ATOM 1434 C C . GLN A 1 170 ? 13.201 11.056 10.195 1.00 90.31 170 GLN A C 1
ATOM 1436 O O . GLN A 1 170 ? 13.604 12.000 10.875 1.00 90.31 170 GLN A O 1
ATOM 1441 N N . LEU A 1 171 ? 12.169 11.142 9.357 1.00 89.12 171 LEU A N 1
ATOM 1442 C CA . LEU A 1 171 ? 11.430 12.378 9.104 1.00 89.12 171 LEU A CA 1
ATOM 1443 C C . LEU A 1 171 ? 10.327 12.618 10.134 1.00 89.12 171 LEU A C 1
ATOM 1445 O O . LEU A 1 171 ? 10.053 13.763 10.492 1.00 89.12 171 LEU A O 1
ATOM 1449 N N . PHE A 1 172 ? 9.707 11.543 10.624 1.00 90.56 172 PHE A N 1
ATOM 1450 C CA . PHE A 1 172 ? 8.552 11.624 11.512 1.00 90.56 172 PHE A CA 1
ATOM 1451 C C . PHE A 1 172 ? 8.851 11.039 12.884 1.00 90.56 172 PHE A C 1
ATOM 1453 O O . PHE A 1 172 ? 9.565 10.046 13.026 1.00 90.56 172 PHE A O 1
ATOM 1460 N N . THR A 1 173 ? 8.292 11.655 13.921 1.00 92.00 173 THR A N 1
ATOM 1461 C CA . THR A 1 173 ? 8.499 11.196 15.293 1.00 92.00 173 THR A CA 1
ATOM 1462 C C . THR A 1 173 ? 7.813 9.859 15.537 1.00 92.00 173 THR A C 1
ATOM 1464 O O . THR A 1 173 ? 6.796 9.524 14.934 1.00 92.00 173 THR A O 1
ATOM 1467 N N . GLU A 1 174 ? 8.342 9.118 16.499 1.00 93.38 174 GLU A N 1
ATOM 1468 C CA . GLU A 1 174 ? 7.719 7.908 17.029 1.00 93.38 174 GLU A CA 1
ATOM 1469 C C . GLU A 1 174 ? 6.262 8.133 17.467 1.00 93.38 174 GLU A C 1
ATOM 1471 O O . GLU A 1 174 ? 5.391 7.337 17.131 1.00 93.38 174 GLU A O 1
ATOM 1476 N N . THR A 1 175 ? 5.964 9.271 18.104 1.00 92.94 175 THR A N 1
ATOM 1477 C CA . THR A 1 175 ? 4.594 9.663 18.481 1.00 92.94 175 THR A CA 1
ATOM 1478 C C . THR A 1 175 ? 3.660 9.775 17.276 1.00 92.94 175 THR A C 1
ATOM 1480 O O . THR A 1 175 ? 2.500 9.375 17.347 1.00 92.94 175 THR A O 1
ATOM 1483 N N . TYR A 1 176 ? 4.150 10.308 16.155 1.00 92.31 176 TYR A N 1
ATOM 1484 C CA . TYR A 1 176 ? 3.355 10.397 14.936 1.00 92.31 176 TYR A CA 1
ATOM 1485 C C . TYR A 1 176 ? 3.112 9.006 14.328 1.00 92.31 176 TYR A C 1
ATOM 1487 O O . TYR A 1 176 ? 1.964 8.671 14.027 1.00 92.31 176 TYR A O 1
ATOM 1495 N N . ILE A 1 177 ? 4.144 8.157 14.250 1.00 94.75 177 ILE A N 1
ATOM 1496 C CA . ILE A 1 177 ? 4.011 6.759 13.793 1.00 94.75 177 ILE A CA 1
ATOM 1497 C C . ILE A 1 177 ? 3.004 5.995 14.671 1.00 94.75 177 ILE A C 1
ATOM 1499 O O . ILE A 1 177 ? 2.146 5.271 14.165 1.00 94.75 177 ILE A O 1
ATOM 1503 N N . GLU A 1 178 ? 3.059 6.188 15.989 1.00 94.75 178 GLU A N 1
ATOM 1504 C CA . GLU A 1 178 ? 2.128 5.579 16.941 1.00 94.75 178 GLU A CA 1
ATOM 1505 C C . GLU A 1 178 ? 0.682 6.041 16.727 1.00 94.75 178 GLU A C 1
ATOM 1507 O O . GLU A 1 178 ? -0.234 5.218 16.798 1.00 94.75 178 GLU A O 1
ATOM 1512 N N . SER A 1 179 ? 0.461 7.318 16.399 1.00 93.06 179 SER A N 1
ATOM 1513 C CA . SER A 1 179 ? -0.883 7.827 16.091 1.00 93.06 179 SER A CA 1
ATOM 1514 C C . SER A 1 179 ? -1.498 7.138 14.864 1.00 93.06 179 SER A C 1
ATOM 1516 O O . SER A 1 179 ? -2.670 6.758 14.890 1.00 93.06 179 SER A O 1
ATOM 1518 N N . ILE A 1 180 ? -0.689 6.877 13.832 1.00 93.56 180 ILE A N 1
ATOM 1519 C CA . ILE A 1 180 ? -1.101 6.142 12.629 1.00 93.56 180 ILE A CA 1
ATOM 1520 C C . ILE A 1 180 ? -1.424 4.693 12.981 1.00 93.56 180 ILE A C 1
ATOM 1522 O O . ILE A 1 180 ? -2.496 4.198 12.635 1.00 93.56 180 ILE A O 1
ATOM 1526 N N . CYS A 1 181 ? -0.530 4.020 13.712 1.00 95.50 181 CYS A N 1
ATOM 1527 C CA . CYS A 1 181 ? -0.737 2.632 14.124 1.00 95.50 181 CYS A CA 1
ATOM 1528 C C . CYS A 1 181 ? -2.005 2.484 14.973 1.00 95.50 181 CYS A C 1
ATOM 1530 O O . CYS A 1 181 ? -2.793 1.566 14.755 1.00 95.50 181 CYS A O 1
ATOM 1532 N N . THR A 1 182 ? -2.238 3.419 15.897 1.00 94.19 182 THR A N 1
ATOM 1533 C CA . THR A 1 182 ? -3.444 3.458 16.737 1.00 94.19 182 THR A CA 1
ATOM 1534 C C . THR A 1 182 ? -4.703 3.543 15.882 1.00 94.19 182 THR A C 1
ATOM 1536 O O . THR A 1 182 ? -5.661 2.804 16.117 1.00 94.19 182 THR A O 1
ATOM 1539 N N . GLN A 1 183 ? -4.695 4.397 14.857 1.00 93.06 183 GLN A N 1
ATOM 1540 C CA . GLN A 1 183 ? -5.841 4.551 13.972 1.00 93.06 183 GLN A CA 1
ATOM 1541 C C . GLN A 1 183 ? -6.040 3.322 13.064 1.00 93.06 183 GLN A C 1
ATOM 1543 O O . GLN A 1 183 ? -7.173 2.873 12.902 1.00 93.06 183 GLN A O 1
ATOM 1548 N N . ILE A 1 184 ? -4.969 2.696 12.561 1.00 94.31 184 ILE A N 1
ATOM 1549 C CA . ILE A 1 184 ? -5.051 1.413 11.833 1.00 94.31 184 ILE A CA 1
ATOM 1550 C C . ILE A 1 184 ? -5.663 0.317 12.717 1.00 94.31 184 ILE A C 1
ATOM 1552 O O . ILE A 1 184 ? -6.550 -0.411 12.271 1.00 94.31 184 ILE A O 1
ATOM 1556 N N . VAL A 1 185 ? -5.230 0.203 13.978 1.00 95.19 185 VAL A N 1
ATOM 1557 C CA . VAL A 1 185 ? -5.785 -0.773 14.931 1.00 95.19 185 VAL A CA 1
ATOM 1558 C C . VAL A 1 185 ? -7.267 -0.503 15.189 1.00 95.19 185 VAL A C 1
ATOM 1560 O O . VAL A 1 185 ? -8.070 -1.438 15.147 1.00 95.19 185 VAL A O 1
ATOM 1563 N N . LYS A 1 186 ? -7.641 0.764 15.410 1.00 93.19 186 LYS A N 1
ATOM 1564 C CA . LYS A 1 186 ? -9.034 1.186 15.623 1.00 93.19 186 LYS A CA 1
ATOM 1565 C C . LYS A 1 186 ? -9.927 0.822 14.433 1.00 93.19 186 LYS A C 1
ATOM 1567 O O . LYS A 1 186 ? -11.032 0.326 14.637 1.00 93.19 186 LYS A O 1
ATOM 1572 N N . GLU A 1 187 ? -9.436 0.995 13.206 1.00 92.12 187 GLU A N 1
ATOM 1573 C CA . GLU A 1 187 ? -10.206 0.745 11.980 1.00 92.12 187 GLU A CA 1
ATOM 1574 C C . GLU A 1 187 ? -9.972 -0.636 11.353 1.00 92.12 187 GLU A C 1
ATOM 1576 O O . GLU A 1 187 ? -10.450 -0.896 10.249 1.00 92.12 187 GLU A O 1
ATOM 1581 N N . LYS A 1 188 ? -9.296 -1.561 12.047 1.00 92.69 188 LYS A N 1
ATOM 1582 C CA . LYS A 1 188 ? -8.936 -2.893 11.524 1.00 92.69 188 LYS A CA 1
ATOM 1583 C C . LYS A 1 188 ? -10.112 -3.648 10.895 1.00 92.69 188 LYS A C 1
ATOM 1585 O O . LYS A 1 188 ? -9.935 -4.325 9.890 1.00 92.69 188 LYS A O 1
ATOM 1590 N N . ALA A 1 189 ? -11.319 -3.520 11.451 1.00 92.94 189 ALA A N 1
ATOM 1591 C CA . ALA A 1 189 ? -12.522 -4.173 10.920 1.00 92.94 189 ALA A CA 1
ATOM 1592 C C . ALA A 1 189 ? -12.948 -3.666 9.525 1.00 92.94 189 ALA A C 1
ATOM 1594 O O . ALA A 1 189 ? -13.722 -4.334 8.842 1.00 92.94 189 ALA A O 1
ATOM 1595 N N . LYS A 1 190 ? -12.451 -2.498 9.104 1.00 93.56 190 LYS A N 1
ATOM 1596 C CA . LYS A 1 190 ? -12.716 -1.865 7.804 1.00 93.56 190 LYS A CA 1
ATOM 1597 C C . LYS A 1 190 ? -11.570 -2.059 6.811 1.00 93.56 190 LYS A C 1
ATOM 1599 O O . LYS A 1 190 ? -11.674 -1.597 5.678 1.00 93.56 190 LYS A O 1
ATOM 1604 N N . ILE A 1 191 ? -10.500 -2.746 7.205 1.00 94.69 191 ILE A N 1
ATOM 1605 C CA . ILE A 1 191 ? -9.331 -3.027 6.371 1.00 94.69 191 ILE A CA 1
ATOM 1606 C C . ILE A 1 191 ? -9.402 -4.493 5.933 1.00 94.69 191 ILE A C 1
ATOM 1608 O O . ILE A 1 191 ? -9.391 -5.400 6.761 1.00 94.69 191 ILE A O 1
ATOM 1612 N N . ALA A 1 192 ? -9.496 -4.731 4.625 1.00 96.50 192 ALA A N 1
ATOM 1613 C CA . ALA A 1 192 ? -9.500 -6.079 4.058 1.00 96.50 192 ALA A CA 1
ATOM 1614 C C . ALA A 1 192 ? -8.102 -6.700 4.056 1.00 96.50 192 ALA A C 1
ATOM 1616 O O . ALA A 1 192 ? -7.953 -7.896 4.294 1.00 96.50 192 ALA A O 1
ATOM 1617 N N . VAL A 1 193 ? -7.087 -5.885 3.773 1.00 96.25 193 VAL A N 1
ATOM 1618 C CA . VAL A 1 193 ? -5.684 -6.292 3.767 1.00 96.25 193 VAL A CA 1
ATOM 1619 C C . VAL A 1 193 ? -4.812 -5.087 4.109 1.00 96.25 193 VAL A C 1
ATOM 1621 O O . VAL A 1 193 ? -5.062 -3.980 3.631 1.00 96.25 193 VAL A O 1
ATOM 1624 N N . LEU A 1 194 ? -3.808 -5.319 4.954 1.00 96.06 194 LEU A N 1
ATOM 1625 C CA . LEU A 1 194 ? -2.721 -4.387 5.233 1.00 96.06 194 LEU A CA 1
ATOM 1626 C C . LEU A 1 194 ? -1.428 -5.005 4.700 1.00 96.06 194 LEU A C 1
ATOM 1628 O O . LEU A 1 194 ? -1.046 -6.090 5.143 1.00 96.06 194 LEU A O 1
ATOM 1632 N N . THR A 1 195 ? -0.764 -4.328 3.771 1.00 95.62 195 THR A N 1
ATOM 1633 C CA . THR A 1 195 ? 0.585 -4.675 3.308 1.00 95.62 195 THR A CA 1
ATOM 1634 C C . THR A 1 195 ? 1.592 -3.683 3.876 1.00 95.62 195 THR A C 1
ATOM 1636 O O . THR A 1 195 ? 1.305 -2.491 3.940 1.00 95.62 195 THR A O 1
ATOM 1639 N N . 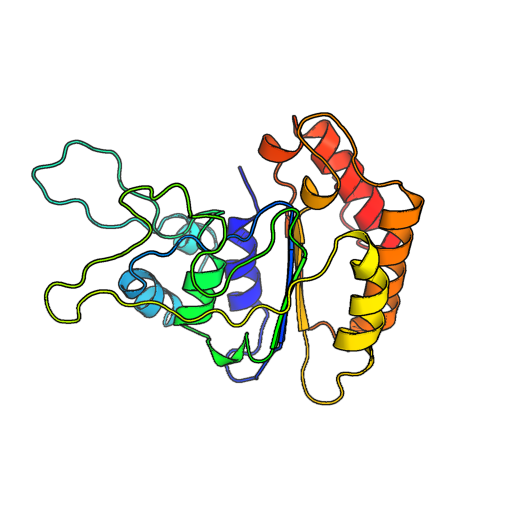ILE A 1 196 ? 2.746 -4.189 4.327 1.00 95.38 196 ILE A N 1
ATOM 1640 C CA . ILE A 1 196 ? 3.843 -3.376 4.865 1.00 95.38 196 ILE A CA 1
ATOM 1641 C C . ILE A 1 196 ? 5.120 -3.662 4.063 1.00 95.38 196 ILE A C 1
ATOM 1643 O O . ILE A 1 196 ? 5.661 -4.771 4.140 1.00 95.38 196 ILE A O 1
ATOM 1647 N N . ALA A 1 197 ? 5.581 -2.686 3.287 1.00 94.12 197 ALA A N 1
ATOM 1648 C CA . ALA A 1 197 ? 6.845 -2.717 2.556 1.00 94.12 197 ALA A CA 1
ATOM 1649 C C . ALA A 1 197 ? 7.995 -2.188 3.433 1.00 94.12 197 ALA A C 1
ATOM 1651 O O . ALA A 1 197 ? 7.776 -1.385 4.336 1.00 94.12 197 ALA A O 1
ATOM 1652 N N . LEU A 1 198 ? 9.206 -2.724 3.241 1.00 91.88 198 LEU A N 1
ATOM 1653 C CA . LEU A 1 198 ? 10.398 -2.372 4.022 1.00 91.88 198 LEU A CA 1
ATOM 1654 C C . LEU A 1 198 ? 11.357 -1.437 3.271 1.00 91.88 198 LEU A C 1
ATOM 1656 O O . LEU A 1 198 ? 12.145 -0.764 3.926 1.00 91.88 198 LEU A O 1
ATOM 1660 N N . SER A 1 199 ? 11.381 -1.481 1.937 1.00 88.62 199 SER A N 1
ATOM 1661 C CA . SER A 1 199 ? 12.174 -0.611 1.047 1.00 88.62 199 SER A CA 1
ATOM 1662 C C . SER A 1 199 ? 13.544 -0.169 1.589 1.00 88.62 199 SER A C 1
ATOM 1664 O O . SER A 1 199 ? 13.828 1.023 1.742 1.00 88.62 199 SER A O 1
ATOM 1666 N N . PRO A 1 200 ? 14.455 -1.119 1.892 1.00 90.81 200 PRO A N 1
ATOM 1667 C CA . PRO A 1 200 ? 15.732 -0.827 2.547 1.00 90.81 200 PRO A CA 1
ATOM 1668 C C . PRO A 1 200 ? 16.626 0.123 1.743 1.00 90.81 200 PRO A C 1
ATOM 1670 O O . PRO A 1 200 ? 17.416 0.858 2.338 1.00 90.81 200 PRO A O 1
ATOM 1673 N N . ASP A 1 201 ? 16.501 0.120 0.414 1.00 88.25 201 ASP A N 1
ATOM 1674 C CA . ASP A 1 201 ? 17.261 1.000 -0.476 1.00 88.25 201 ASP A CA 1
ATOM 1675 C C . ASP A 1 201 ? 16.813 2.471 -0.328 1.00 88.25 201 ASP A C 1
ATOM 1677 O O . ASP A 1 201 ? 17.658 3.366 -0.361 1.00 88.25 201 ASP A O 1
ATOM 1681 N N . CYS A 1 202 ? 15.529 2.717 -0.036 1.00 87.62 202 CYS A N 1
ATOM 1682 C CA . CYS A 1 202 ? 14.970 4.039 0.284 1.00 87.62 202 CYS A CA 1
ATOM 1683 C C . CYS A 1 202 ? 15.225 4.444 1.751 1.00 87.62 202 CYS A C 1
ATOM 1685 O O . CYS A 1 202 ? 15.411 5.620 2.075 1.00 87.62 202 CYS A O 1
ATOM 1687 N N . CYS A 1 203 ? 15.342 3.456 2.643 1.00 90.06 203 CYS A N 1
ATOM 1688 C CA . CYS A 1 203 ? 15.556 3.637 4.084 1.00 90.06 203 CYS A CA 1
ATOM 1689 C C . CYS A 1 203 ? 17.030 3.822 4.500 1.00 90.06 203 CYS A C 1
ATOM 1691 O O . CYS A 1 203 ? 17.356 3.831 5.693 1.00 90.06 203 CYS A O 1
ATOM 1693 N N . GLY A 1 204 ? 17.968 3.906 3.550 1.00 89.69 204 GLY A N 1
ATOM 1694 C CA . GLY A 1 204 ? 19.400 4.008 3.854 1.00 89.69 204 GLY A CA 1
ATOM 1695 C C . GLY A 1 204 ? 20.010 2.738 4.468 1.00 89.69 204 GLY A C 1
ATOM 1696 O O . GLY A 1 204 ? 21.061 2.822 5.114 1.00 89.69 204 GLY A O 1
ATOM 1697 N N . GLY A 1 205 ? 19.367 1.584 4.266 1.00 91.69 205 GLY A N 1
ATOM 1698 C CA . GLY A 1 205 ? 19.816 0.257 4.683 1.00 91.69 205 GLY A CA 1
ATOM 1699 C C . GLY A 1 205 ? 18.758 -0.549 5.446 1.00 91.69 205 GLY A C 1
ATOM 1700 O O . GLY A 1 205 ? 17.818 -0.010 6.029 1.00 91.69 205 GLY A O 1
ATOM 1701 N N . TRP A 1 206 ? 18.964 -1.870 5.497 1.00 93.06 206 TRP A N 1
ATOM 1702 C CA . TRP A 1 206 ? 18.092 -2.818 6.205 1.00 93.06 206 TRP A CA 1
ATOM 1703 C C . TRP A 1 206 ? 17.901 -2.500 7.685 1.00 93.06 206 TRP A C 1
ATOM 1705 O O . TRP A 1 206 ? 16.812 -2.695 8.205 1.00 93.06 206 TRP A O 1
ATOM 1715 N N . GLU A 1 207 ? 18.937 -2.003 8.359 1.00 93.50 207 GLU A N 1
ATOM 1716 C CA . GLU A 1 207 ? 18.873 -1.675 9.786 1.00 93.50 207 GLU A CA 1
ATOM 1717 C C . GLU A 1 207 ? 17.764 -0.655 10.084 1.00 93.50 207 GLU A C 1
ATOM 1719 O O . GLU A 1 207 ? 16.970 -0.849 11.002 1.00 93.50 207 GLU A O 1
ATOM 1724 N N . ASN A 1 208 ? 17.653 0.393 9.265 1.00 92.81 208 ASN A N 1
ATOM 1725 C CA . ASN A 1 208 ? 16.627 1.420 9.429 1.00 92.81 208 ASN A CA 1
ATOM 1726 C C . ASN A 1 208 ? 15.233 0.904 9.075 1.00 92.81 208 ASN A C 1
ATOM 1728 O O . ASN A 1 208 ? 14.301 1.113 9.853 1.00 92.81 208 ASN A O 1
ATOM 1732 N N . ALA A 1 209 ? 15.109 0.205 7.944 1.00 93.25 209 ALA A N 1
ATOM 1733 C CA . ALA A 1 209 ? 13.858 -0.409 7.509 1.00 93.25 209 ALA A CA 1
ATOM 1734 C C . ALA A 1 209 ? 13.294 -1.359 8.577 1.00 93.25 209 ALA A C 1
ATOM 1736 O O . ALA A 1 209 ? 12.144 -1.230 8.991 1.00 93.25 209 ALA A O 1
ATOM 1737 N N . ILE A 1 210 ? 14.133 -2.265 9.091 1.00 94.25 210 ILE A N 1
ATOM 1738 C CA . ILE A 1 210 ? 13.762 -3.237 10.128 1.00 94.25 210 ILE A CA 1
ATOM 1739 C C . ILE A 1 210 ? 13.431 -2.532 11.445 1.00 94.25 210 ILE A C 1
ATOM 1741 O O . ILE A 1 210 ? 12.459 -2.902 12.100 1.00 94.25 210 ILE A O 1
ATOM 1745 N N . ARG A 1 211 ? 14.186 -1.496 11.837 1.00 94.88 211 ARG A N 1
ATOM 1746 C CA . ARG A 1 211 ? 13.907 -0.727 13.060 1.00 94.88 211 ARG A CA 1
ATOM 1747 C C . ARG A 1 211 ? 12.514 -0.099 13.025 1.00 94.88 211 ARG A C 1
ATOM 1749 O O . ARG A 1 211 ? 11.761 -0.254 13.986 1.00 94.88 211 ARG A O 1
ATOM 1756 N N . VAL A 1 212 ? 12.172 0.591 11.936 1.00 95.00 212 VAL A N 1
ATOM 1757 C CA . VAL A 1 212 ? 10.856 1.233 11.784 1.00 95.00 212 VAL A CA 1
ATOM 1758 C C . VAL A 1 212 ? 9.753 0.184 11.634 1.00 95.00 212 VAL A C 1
ATOM 1760 O O . VAL A 1 212 ? 8.730 0.286 12.311 1.00 95.00 212 VAL A O 1
ATOM 1763 N N . TYR A 1 213 ? 9.984 -0.874 10.851 1.00 95.38 213 TYR A N 1
ATOM 1764 C CA . TYR A 1 213 ? 9.056 -2.000 10.742 1.00 95.38 213 TYR A CA 1
ATOM 1765 C C . TYR A 1 213 ? 8.751 -2.623 12.108 1.00 95.38 213 TYR A C 1
ATOM 1767 O O . TYR A 1 213 ? 7.586 -2.764 12.460 1.00 95.38 213 TYR A O 1
ATOM 1775 N N . ASN A 1 214 ? 9.765 -2.952 12.912 1.00 95.75 214 ASN A N 1
ATOM 1776 C CA . ASN A 1 214 ? 9.568 -3.567 14.226 1.00 95.75 214 ASN A CA 1
ATOM 1777 C C . ASN A 1 214 ? 8.798 -2.644 15.179 1.00 95.75 214 ASN A C 1
ATOM 1779 O O . ASN A 1 214 ? 7.955 -3.118 15.944 1.00 95.75 214 ASN A O 1
ATOM 1783 N N . TYR A 1 215 ? 9.045 -1.333 15.099 1.00 95.88 215 TYR A N 1
ATOM 1784 C CA . TYR A 1 215 ? 8.292 -0.329 15.848 1.00 95.88 215 TYR A CA 1
ATOM 1785 C C . TYR A 1 215 ? 6.801 -0.333 15.464 1.00 95.88 215 TYR A C 1
ATOM 1787 O O . TYR A 1 215 ? 5.935 -0.344 16.344 1.00 95.88 215 TYR A O 1
ATOM 1795 N N . ILE A 1 216 ? 6.494 -0.379 14.164 1.00 96.50 216 ILE A N 1
ATOM 1796 C CA . ILE A 1 216 ? 5.125 -0.466 13.633 1.00 96.50 216 ILE A CA 1
ATOM 1797 C C . ILE A 1 216 ? 4.479 -1.810 14.001 1.00 96.50 216 ILE A C 1
ATOM 1799 O O . ILE A 1 216 ? 3.386 -1.835 14.563 1.00 96.50 216 ILE A O 1
ATOM 1803 N N . ALA A 1 217 ? 5.160 -2.927 13.744 1.00 96.06 217 ALA A N 1
ATOM 1804 C CA . ALA A 1 217 ? 4.670 -4.284 13.975 1.00 96.06 217 ALA A CA 1
ATOM 1805 C C . ALA A 1 217 ? 4.263 -4.509 15.436 1.00 96.06 217 ALA A C 1
ATOM 1807 O O . ALA A 1 217 ? 3.215 -5.095 15.705 1.00 96.06 217 ALA A O 1
ATOM 1808 N N . GLU A 1 218 ? 5.041 -3.980 16.383 1.00 95.75 218 GLU A N 1
ATOM 1809 C CA . GLU A 1 218 ? 4.699 -4.004 17.804 1.00 95.75 218 GLU A CA 1
ATOM 1810 C C . GLU A 1 218 ? 3.364 -3.311 18.106 1.00 95.75 218 GLU A C 1
ATOM 1812 O O . GLU A 1 218 ? 2.531 -3.870 18.818 1.00 95.75 218 GLU A O 1
ATOM 1817 N N . ARG A 1 219 ? 3.138 -2.124 17.536 1.00 96.25 219 ARG A N 1
ATOM 1818 C CA . ARG A 1 219 ? 1.924 -1.317 17.766 1.00 96.25 219 ARG A CA 1
ATOM 1819 C C . ARG A 1 219 ? 0.706 -1.857 17.034 1.00 96.25 219 ARG A C 1
ATOM 1821 O O . ARG A 1 219 ? -0.418 -1.654 17.481 1.00 96.25 219 ARG A O 1
ATOM 1828 N N . LEU A 1 220 ? 0.931 -2.563 15.932 1.00 95.88 220 LEU A N 1
ATOM 1829 C CA . LEU A 1 220 ? -0.106 -3.266 15.183 1.00 95.88 220 LEU A CA 1
ATOM 1830 C C . LEU A 1 220 ? -0.404 -4.671 15.734 1.00 95.88 220 LEU A C 1
ATOM 1832 O O . LEU A 1 220 ? -1.296 -5.344 15.216 1.00 95.88 220 LEU A O 1
ATOM 1836 N N . PHE A 1 221 ? 0.308 -5.110 16.780 1.00 93.88 221 PHE A N 1
ATOM 1837 C CA . PHE A 1 221 ? 0.206 -6.454 17.359 1.00 93.88 221 PHE A CA 1
ATOM 1838 C C . PHE A 1 221 ? 0.465 -7.575 16.333 1.00 93.88 221 PHE A C 1
ATOM 1840 O O . PHE A 1 221 ? -0.210 -8.605 16.334 1.00 93.88 221 PHE A O 1
ATOM 1847 N N . ILE A 1 222 ? 1.436 -7.367 15.439 1.00 90.69 222 ILE A N 1
ATOM 1848 C CA . ILE A 1 222 ? 1.882 -8.356 14.451 1.00 90.69 222 ILE A CA 1
ATOM 1849 C C . ILE A 1 222 ? 2.936 -9.263 15.103 1.00 90.69 222 ILE A C 1
ATOM 1851 O O . ILE A 1 222 ? 3.903 -8.784 15.696 1.00 90.69 222 ILE A O 1
ATOM 1855 N N . GLU A 1 223 ? 2.753 -10.584 15.000 1.00 82.50 223 GLU A N 1
ATOM 1856 C CA . GLU A 1 223 ? 3.627 -11.576 15.651 1.00 82.50 223 GLU A CA 1
ATOM 1857 C C . GLU A 1 223 ? 5.046 -11.616 15.058 1.00 82.50 223 GLU A C 1
ATOM 1859 O O . GLU A 1 223 ? 6.012 -11.865 15.780 1.00 82.50 223 GLU A O 1
ATOM 1864 N N . MET A 1 224 ? 5.194 -11.355 13.755 1.00 78.25 224 MET A N 1
ATOM 1865 C CA . MET A 1 224 ? 6.488 -11.396 13.073 1.00 78.25 224 MET A CA 1
ATOM 1866 C C . MET A 1 224 ? 7.283 -10.106 13.298 1.00 78.25 224 MET A C 1
ATOM 1868 O O . MET A 1 224 ? 6.942 -9.052 12.755 1.00 78.25 224 MET A O 1
ATOM 1872 N N . ARG A 1 225 ? 8.392 -10.224 14.031 1.00 75.19 225 ARG A N 1
ATOM 1873 C CA . ARG A 1 225 ? 9.444 -9.205 14.157 1.00 75.19 225 ARG A CA 1
ATOM 1874 C C . ARG A 1 225 ? 10.708 -9.704 13.448 1.00 75.19 225 ARG A C 1
ATOM 1876 O O . ARG A 1 225 ? 10.974 -10.907 13.480 1.00 75.19 225 ARG A O 1
ATOM 1883 N N . LEU A 1 226 ? 11.429 -8.800 12.787 1.00 79.06 226 LEU A N 1
ATOM 1884 C CA . LEU A 1 226 ? 12.608 -9.096 11.958 1.00 79.06 226 LEU A CA 1
ATOM 1885 C C . LEU A 1 226 ? 13.920 -8.753 12.666 1.00 79.06 226 LEU A C 1
ATOM 1887 O O . LEU A 1 226 ? 13.922 -7.791 13.469 1.00 79.06 226 LEU A O 1
#

pLDDT: mean 80.34, std 16.84, range [30.48, 96.69]